Protein AF-A0A9P0F0V5-F1 (afdb_monomer_lite)

Sequence (306 aa):
MSKVVLITNTSNDSNNNTTAADEDVAIAGFNQTLPTIYRCRAPIASLDCMEEFQSTAEQLCLQLTSGGLQGYTTPTSVSRQTSVVTPGLRYRNLGKSGLRVSSVGLGTWVTFGGNVSEEQAESVVVAAYDAGVNLFDISEAHSGTRAEIELGNILQKKNWKRHTYVVATKIYWNAKSEERGLSRKHIISSVQASLARLKLSYIDIVIVHKCDPMCPTEEIVRAMTHVISQGWVMYWGTSRWSPVEIMEAYTNCRQFNCITPIIEQTEYHIFCREKAELYLPELYNKIGIRISPCTACAILCVEGKK

Secondary structure (DSSP, 8-state):
----------------------------------------PPPPP-GGGSHHHHHHHHHHHHTTS-------PPP---------PPTT--EEESTTSS-EEESS-EE-TTTTTTTS-HHHHHHHHHHHHHTT--EEE--TTGGGGHHHHHHHHHHHHHT--GGG-EEEEEESB-SSSS-BS--HHHHHHHHHHHHHHHT-S-EEEEEE-S--TTS-HHHHHHHHHHHHHTTSEEEEEEES--HHHHHHHHHHHHHTTPPPP-EEEE--BTTB-HIIIIIHHHHHHHH-PEEEES-TTTTTS-S---

Foldseek 3Di:
DDDDDDDDDDDDDDDDDDDDDDDDDDDDDDDDDDPDDPPPDDPDDPPVPPPVVVVVVVVVVVVVDDDDDDDDDDDDDDPPPPLVAQPPWDWDDQFPDPDIFIPFAAECAPPFQPPDDLVVVLVVVVVCVSNQGAEYEEECQGNLNRRLLSQLVSCVVVVPDPVSHAYEYEAFQHSPDRDGGQALVRLVVRLVVSCVSSVHQAHAEYEHADHDPVDDLLRNQVSQQVCCVVVRYVAYYYEPDDLVSLVVNVVSCVVVVGGHHAEYAYADEPVDHCCQPPRQVVCSVVPRYHYDHPPSPSPPPPPDDD

InterPro domains:
  IPR005399 Potassium channel, voltage-dependent, beta subunit, KCNAB-related [PR01577] (197-207)
  IPR005399 Potassium channel, voltage-dependent, beta subunit, KCNAB-related [PR01577] (248-267)
  IPR005399 Potassium channel, voltage-dependent, beta subunit, KCNAB-related [PTHR43150] (32-289)
  IPR005983 Potassium channel, voltage-dependent, beta subunit, KCNAB [TIGR01293] (89-294)
  IPR023210 NADP-dependent oxidoreductase domain [PF00248] (104-293)
  IPR036812 NAD(P)-dependent oxidoreductase domain superfamily [G3DSA:3.20.20.100] (88-302)
  IPR036812 NAD(P)-dependent oxidoreductase domain superfamily [SSF51430] (89-293)

pLDDT: mean 70.98, std 28.18, range [21.55, 98.44]

Structure (mmCIF, N/CA/C/O backbone):
data_AF-A0A9P0F0V5-F1
#
_entry.id   AF-A0A9P0F0V5-F1
#
loop_
_atom_site.group_PDB
_atom_site.id
_atom_site.type_symbol
_atom_site.label_atom_id
_atom_site.label_alt_id
_atom_site.label_comp_id
_atom_site.label_asym_id
_atom_site.label_entity_id
_atom_site.label_seq_id
_atom_site.pdbx_PDB_ins_code
_atom_site.Cartn_x
_atom_site.Cartn_y
_atom_site.Cartn_z
_atom_site.occupancy
_atom_site.B_iso_or_equiv
_atom_site.auth_seq_id
_atom_site.auth_comp_id
_atom_site.auth_asym_id
_atom_site.auth_atom_id
_atom_site.pdbx_PDB_model_num
ATOM 1 N N . MET A 1 1 ? 42.422 36.677 -4.331 1.00 33.25 1 MET A N 1
ATOM 2 C CA . MET A 1 1 ? 43.016 35.914 -5.453 1.00 33.25 1 MET A CA 1
ATOM 3 C C . MET A 1 1 ? 41.947 34.925 -5.920 1.00 33.25 1 MET A C 1
ATOM 5 O O . MET A 1 1 ? 41.645 34.027 -5.155 1.00 33.25 1 MET A O 1
ATOM 9 N N . SER A 1 2 ? 41.084 35.306 -6.878 1.00 24.72 2 SER A N 1
ATOM 10 C CA . SER A 1 2 ? 41.152 34.997 -8.339 1.00 24.72 2 SER A CA 1
ATOM 11 C C . SER A 1 2 ? 40.879 33.508 -8.632 1.00 24.72 2 SER A C 1
ATOM 13 O O . SER A 1 2 ? 41.567 32.700 -8.030 1.00 24.72 2 SER A O 1
ATOM 15 N N . LYS A 1 3 ? 39.991 33.015 -9.521 1.00 25.92 3 LYS A N 1
ATOM 16 C CA . LYS A 1 3 ? 39.092 33.483 -10.623 1.00 25.92 3 LYS A CA 1
ATOM 17 C C . LYS A 1 3 ? 38.095 32.310 -10.909 1.00 25.92 3 LYS A C 1
ATOM 19 O O . LYS A 1 3 ? 38.525 31.171 -10.796 1.00 25.92 3 LYS A O 1
ATOM 24 N N . VAL A 1 4 ? 36.767 32.480 -11.032 1.00 23.19 4 VAL A N 1
ATOM 25 C CA . VAL A 1 4 ? 35.894 32.663 -12.237 1.00 23.19 4 VAL A CA 1
ATOM 26 C C . VAL A 1 4 ? 36.090 31.681 -13.413 1.00 23.19 4 VAL A C 1
ATOM 28 O O . VAL A 1 4 ? 37.161 31.727 -14.002 1.00 23.19 4 VAL A O 1
ATOM 31 N N . VAL A 1 5 ? 35.018 30.959 -13.825 1.00 24.67 5 VAL A N 1
ATOM 32 C CA . VAL A 1 5 ? 34.435 30.918 -15.204 1.00 24.67 5 VAL A CA 1
ATOM 33 C C . VAL A 1 5 ? 32.921 30.594 -15.148 1.00 24.67 5 VAL A C 1
ATOM 35 O O . VAL A 1 5 ? 32.509 29.629 -14.512 1.00 24.67 5 VAL A O 1
ATOM 38 N N . LEU A 1 6 ? 32.125 31.416 -15.842 1.00 24.52 6 LEU A N 1
ATOM 39 C CA . LEU A 1 6 ? 30.692 31.319 -16.165 1.00 24.52 6 LEU A CA 1
ATOM 40 C C . LEU A 1 6 ? 30.568 31.130 -17.686 1.00 24.52 6 LEU A C 1
ATOM 42 O O . LEU A 1 6 ? 31.275 31.833 -18.406 1.00 24.52 6 LEU A O 1
ATOM 46 N N . ILE A 1 7 ? 29.634 30.301 -18.170 1.00 27.22 7 ILE A N 1
ATOM 47 C CA . ILE A 1 7 ? 29.028 30.454 -19.507 1.00 27.22 7 ILE A CA 1
ATOM 48 C C . ILE A 1 7 ? 27.531 30.122 -19.411 1.00 27.22 7 ILE A C 1
ATOM 50 O O . ILE A 1 7 ? 27.147 28.989 -19.135 1.00 27.22 7 ILE A O 1
ATOM 54 N N . THR A 1 8 ? 26.703 31.136 -19.650 1.00 25.69 8 THR A N 1
ATOM 55 C CA . THR A 1 8 ? 25.272 31.063 -19.981 1.00 25.69 8 THR A CA 1
ATOM 56 C C . THR A 1 8 ? 25.111 31.216 -21.491 1.00 25.69 8 THR A C 1
ATOM 58 O O . THR A 1 8 ? 25.854 31.991 -22.085 1.00 25.69 8 THR A O 1
ATOM 61 N N . ASN A 1 9 ? 24.116 30.570 -22.100 1.00 24.06 9 ASN A N 1
ATOM 62 C CA . ASN A 1 9 ? 23.652 30.928 -23.442 1.00 24.06 9 ASN A CA 1
ATOM 63 C C . ASN A 1 9 ? 22.127 30.792 -23.526 1.00 24.06 9 ASN A C 1
ATOM 65 O O . ASN A 1 9 ? 21.586 29.705 -23.334 1.00 24.06 9 ASN A O 1
ATOM 69 N N . THR A 1 10 ? 21.463 31.901 -23.854 1.00 23.67 10 THR A N 1
ATOM 70 C CA . THR A 1 10 ? 20.075 31.966 -24.326 1.00 23.67 10 THR A CA 1
ATOM 71 C C . THR A 1 10 ? 19.980 32.954 -25.487 1.00 23.67 10 THR A C 1
ATOM 73 O O . THR A 1 10 ? 20.430 34.089 -25.352 1.00 23.67 10 THR A O 1
ATOM 76 N N . SER A 1 11 ? 19.314 32.481 -26.544 1.00 24.88 11 SER A N 1
ATOM 77 C CA . SER A 1 11 ? 18.448 33.193 -27.499 1.00 24.88 11 SER A CA 1
ATOM 78 C C . SER A 1 11 ? 19.049 34.116 -28.564 1.00 24.88 11 SER A C 1
ATOM 80 O O . SER A 1 11 ? 19.751 35.076 -28.269 1.00 24.88 11 SER A O 1
ATOM 82 N N . ASN A 1 12 ? 18.618 33.888 -29.812 1.00 25.69 12 ASN A N 1
ATOM 83 C CA . ASN A 1 12 ? 18.285 34.970 -30.737 1.00 25.69 12 ASN A CA 1
ATOM 84 C C . ASN A 1 12 ? 17.223 34.514 -31.755 1.00 25.69 12 ASN A C 1
ATOM 86 O O . ASN A 1 12 ? 17.409 33.516 -32.450 1.00 25.69 12 ASN A O 1
ATOM 90 N N . ASP A 1 13 ? 16.126 35.270 -31.807 1.00 27.66 13 ASP A N 1
ATOM 91 C CA . ASP A 1 13 ? 15.050 35.210 -32.797 1.00 27.66 13 ASP A CA 1
ATOM 92 C C . ASP A 1 13 ? 15.497 35.803 -34.143 1.00 27.66 13 ASP A C 1
ATOM 94 O O . ASP A 1 13 ? 16.295 36.742 -34.193 1.00 27.66 13 ASP A O 1
ATOM 98 N N . SER A 1 14 ? 14.927 35.323 -35.250 1.00 28.95 14 SER A N 1
ATOM 99 C CA . SER A 1 14 ? 14.868 36.055 -36.525 1.00 28.95 14 SER A CA 1
ATOM 100 C C . SER A 1 14 ? 13.675 35.581 -37.360 1.00 28.95 14 SER A C 1
ATOM 102 O O . SER A 1 14 ? 13.659 34.460 -37.860 1.00 28.95 14 SER A O 1
ATOM 104 N N . ASN A 1 15 ? 12.687 36.464 -37.513 1.00 26.02 15 ASN A N 1
ATOM 105 C CA . ASN A 1 15 ? 11.582 36.373 -38.468 1.00 26.02 15 ASN A CA 1
ATOM 106 C C . ASN A 1 15 ? 12.075 36.481 -39.922 1.00 26.02 15 ASN A C 1
ATOM 108 O O . ASN A 1 15 ? 12.961 37.285 -40.201 1.00 26.02 15 ASN A O 1
ATOM 112 N N . ASN A 1 16 ? 11.393 35.803 -40.853 1.00 28.48 16 ASN A N 1
ATOM 113 C CA . ASN A 1 16 ? 11.089 36.360 -42.175 1.00 28.48 16 ASN A CA 1
ATOM 114 C C . ASN A 1 16 ? 9.843 35.701 -42.791 1.00 28.48 16 ASN A C 1
ATOM 116 O O . ASN A 1 16 ? 9.628 34.499 -42.670 1.00 28.48 16 ASN A O 1
ATOM 120 N N . ASN A 1 17 ? 9.024 36.541 -43.423 1.00 26.31 17 ASN A N 1
ATOM 121 C CA . ASN A 1 17 ? 7.691 36.285 -43.972 1.00 26.31 17 ASN A CA 1
ATOM 122 C C . ASN A 1 17 ? 7.722 36.414 -45.516 1.00 26.31 17 ASN A C 1
ATOM 124 O O . ASN A 1 17 ? 8.672 36.993 -46.039 1.00 26.31 17 ASN A O 1
ATOM 128 N N . THR A 1 18 ? 6.627 36.022 -46.196 1.00 26.73 18 THR A N 1
ATOM 129 C CA . THR A 1 18 ? 6.280 36.117 -47.652 1.00 26.73 18 THR A CA 1
ATOM 130 C C . THR A 1 18 ? 6.764 34.949 -48.538 1.00 26.73 18 THR A C 1
ATOM 132 O O . THR A 1 18 ? 7.918 34.557 -48.468 1.00 26.73 18 THR A O 1
ATOM 135 N N . THR A 1 19 ? 5.940 34.284 -49.363 1.00 28.08 19 THR A N 1
ATOM 136 C CA . THR A 1 19 ? 4.912 34.762 -50.314 1.00 28.08 19 THR A CA 1
ATOM 137 C C . THR A 1 19 ? 3.800 33.721 -50.564 1.00 28.08 19 THR A C 1
ATOM 139 O O . THR A 1 19 ? 4.000 32.523 -50.389 1.00 28.08 19 THR A O 1
ATOM 142 N N . ALA A 1 20 ? 2.627 34.219 -50.969 1.00 26.45 20 ALA A N 1
ATOM 143 C CA . ALA A 1 20 ? 1.441 33.478 -51.394 1.00 26.45 20 ALA A CA 1
ATOM 144 C C . ALA A 1 20 ? 1.510 33.062 -52.876 1.00 26.45 20 ALA A C 1
ATOM 146 O O . ALA A 1 20 ? 2.086 33.797 -53.678 1.00 26.45 20 ALA A O 1
ATOM 147 N N . ALA A 1 21 ? 0.851 31.958 -53.235 1.00 28.14 21 ALA A N 1
ATOM 148 C CA . ALA A 1 21 ? 0.228 31.766 -54.546 1.00 28.14 21 ALA A CA 1
ATOM 149 C C . ALA A 1 21 ? -0.849 30.673 -54.448 1.00 28.14 21 ALA A C 1
ATOM 151 O O . ALA A 1 21 ? -0.567 29.541 -54.055 1.00 28.14 21 ALA A O 1
ATOM 152 N N . ASP A 1 22 ? -2.071 31.080 -54.773 1.00 26.34 22 ASP A N 1
ATOM 153 C CA . ASP A 1 22 ? -3.283 30.286 -54.930 1.00 26.34 22 ASP A CA 1
ATOM 154 C C . ASP A 1 22 ? -3.179 29.321 -56.119 1.00 26.34 22 ASP A C 1
ATOM 156 O O . ASP A 1 22 ? -2.742 29.742 -57.185 1.00 26.34 22 ASP A O 1
ATOM 160 N N . GLU A 1 23 ? -3.691 28.095 -55.980 1.00 28.50 23 GLU A N 1
ATOM 161 C CA . GLU A 1 23 ? -4.384 27.397 -57.074 1.00 28.50 23 GLU A CA 1
ATOM 162 C C . GLU A 1 23 ? -5.545 26.567 -56.497 1.00 28.50 23 GLU A C 1
ATOM 164 O O . GLU A 1 23 ? -5.366 25.494 -55.918 1.00 28.50 23 GLU A O 1
ATOM 169 N N . ASP A 1 24 ? -6.753 27.105 -56.668 1.00 25.59 24 ASP A N 1
ATOM 170 C CA . ASP A 1 24 ? -8.027 26.400 -56.563 1.00 25.59 24 ASP A CA 1
ATOM 171 C C . ASP A 1 24 ? -8.223 25.485 -57.785 1.00 25.59 24 ASP A C 1
ATOM 173 O O . ASP A 1 24 ? -8.244 25.956 -58.924 1.00 25.59 24 ASP A O 1
ATOM 177 N N . VAL A 1 25 ? -8.494 24.195 -57.560 1.00 28.69 25 VAL A N 1
ATOM 178 C CA . VAL A 1 25 ? -9.222 23.351 -58.523 1.00 28.69 25 VAL A CA 1
ATOM 179 C C . VAL A 1 25 ? -10.345 22.616 -57.798 1.00 28.69 25 VAL A C 1
ATOM 181 O O . VAL A 1 25 ? -10.134 21.814 -56.889 1.00 28.69 25 VAL A O 1
ATOM 184 N N . ALA A 1 26 ? -11.566 22.913 -58.233 1.00 26.97 26 ALA A N 1
ATOM 185 C CA . ALA A 1 26 ? -12.818 22.419 -57.692 1.00 26.97 26 ALA A CA 1
ATOM 186 C C . ALA A 1 26 ? -13.246 21.052 -58.277 1.00 26.97 26 ALA A C 1
ATOM 188 O O . ALA A 1 26 ? -13.318 20.875 -59.488 1.00 26.97 26 ALA A O 1
ATOM 189 N N . ILE A 1 27 ? -13.633 20.159 -57.355 1.00 30.41 27 ILE A N 1
ATOM 190 C CA . ILE A 1 27 ? -14.822 19.275 -57.327 1.00 30.41 27 ILE A CA 1
ATOM 191 C C . ILE A 1 27 ? -14.990 18.174 -58.399 1.00 30.41 27 ILE A C 1
ATOM 193 O O . ILE A 1 27 ? -15.380 18.427 -59.534 1.00 30.41 27 ILE A O 1
ATOM 197 N N . ALA A 1 28 ? -14.977 16.917 -57.931 1.00 26.69 28 ALA A N 1
ATOM 198 C CA . ALA A 1 28 ? -15.945 15.887 -58.331 1.00 26.69 28 ALA A CA 1
ATOM 199 C C . ALA A 1 28 ? -16.168 14.898 -57.166 1.00 26.69 28 ALA A C 1
ATOM 201 O O . ALA A 1 28 ? -15.217 14.396 -56.571 1.00 26.69 28 ALA A O 1
ATOM 202 N N . GLY A 1 29 ? -17.433 14.698 -56.787 1.00 26.80 29 GLY A N 1
ATOM 203 C CA . GLY A 1 29 ? -17.838 14.117 -55.507 1.00 26.80 29 GLY A CA 1
ATOM 204 C C . GLY A 1 29 ? -17.773 12.595 -55.380 1.00 26.80 29 GLY A C 1
ATOM 205 O O . GLY A 1 29 ? -17.821 11.862 -56.362 1.00 26.80 29 GLY A O 1
ATOM 206 N N . PHE A 1 30 ? -17.776 12.139 -54.124 1.00 26.97 30 PHE A N 1
ATOM 207 C CA . PHE A 1 30 ? -18.244 10.813 -53.733 1.00 26.97 30 PHE A CA 1
ATOM 208 C C . PHE A 1 30 ? -19.022 10.880 -52.414 1.00 26.97 30 PHE A C 1
ATOM 210 O O . PHE A 1 30 ? -18.727 11.665 -51.516 1.00 26.97 30 PHE A O 1
ATOM 217 N N . ASN A 1 31 ? -20.067 10.061 -52.381 1.00 27.19 31 ASN A N 1
ATOM 218 C CA . ASN A 1 31 ? -21.137 9.988 -51.399 1.00 27.19 31 ASN A CA 1
ATOM 219 C C . ASN A 1 31 ? -20.698 9.721 -49.950 1.00 27.19 31 ASN A C 1
ATOM 221 O O . ASN A 1 31 ? -19.721 9.037 -49.669 1.00 27.19 31 ASN A O 1
ATOM 225 N N . GLN A 1 32 ? -21.553 10.223 -49.059 1.00 33.66 32 GLN A N 1
ATOM 226 C CA . GLN A 1 32 ? -21.705 9.962 -47.628 1.00 33.66 32 GLN A CA 1
ATOM 227 C C . GLN A 1 32 ? -21.279 8.566 -47.137 1.00 33.66 32 GLN A C 1
ATOM 229 O O . GLN A 1 32 ? -21.847 7.569 -47.570 1.00 33.66 32 GLN A O 1
ATOM 234 N N . THR A 1 33 ? -20.479 8.536 -46.066 1.00 28.64 33 THR A N 1
ATOM 235 C CA . THR A 1 33 ? -20.711 7.665 -44.895 1.00 28.64 33 THR A CA 1
ATOM 236 C C . THR A 1 33 ? -20.138 8.335 -43.641 1.00 28.64 33 THR A C 1
ATOM 238 O O . THR A 1 33 ? -18.944 8.615 -43.577 1.00 28.64 33 THR A O 1
ATOM 241 N N . LEU A 1 34 ? -20.991 8.605 -42.647 1.00 31.22 34 LEU A N 1
ATOM 242 C CA . LEU A 1 34 ? -20.595 9.028 -41.296 1.00 31.22 34 LEU A CA 1
ATOM 243 C C . LEU A 1 34 ? -19.644 7.988 -40.669 1.00 31.22 34 LEU A C 1
ATOM 245 O O . LEU A 1 34 ? -19.889 6.792 -40.839 1.00 31.22 34 LEU A O 1
ATOM 249 N N . PRO A 1 35 ? -18.605 8.386 -39.910 1.00 33.66 35 PRO A N 1
ATOM 250 C CA . PRO A 1 35 ? -17.773 7.425 -39.200 1.00 33.66 35 PRO A CA 1
ATOM 251 C C . PRO A 1 35 ? -18.607 6.702 -38.135 1.00 33.66 35 PRO A C 1
ATOM 253 O O . PRO A 1 35 ? -19.181 7.312 -37.231 1.00 33.66 35 PRO A O 1
ATOM 256 N N . THR A 1 36 ? -18.687 5.380 -38.264 1.00 31.83 36 THR A N 1
ATOM 257 C CA . THR A 1 36 ? -19.357 4.476 -37.329 1.00 31.83 36 THR A CA 1
ATOM 258 C C . THR A 1 36 ? -18.790 4.655 -35.921 1.00 31.83 36 THR A C 1
ATOM 260 O O . THR A 1 36 ? -17.643 4.305 -35.648 1.00 31.83 36 THR A O 1
ATOM 263 N N . ILE A 1 37 ? -19.610 5.167 -35.001 1.00 33.81 37 ILE A N 1
ATOM 264 C CA . ILE A 1 37 ? -19.325 5.154 -33.565 1.00 33.81 37 ILE A CA 1
ATOM 265 C C . ILE A 1 37 ? -19.307 3.687 -33.121 1.00 33.81 37 ILE A C 1
ATOM 267 O O . ILE A 1 37 ? -20.360 3.053 -33.008 1.00 33.81 37 ILE A O 1
ATOM 271 N N . TYR A 1 38 ? -18.121 3.139 -32.852 1.00 30.59 38 TYR A N 1
ATOM 272 C CA . TYR A 1 38 ? -17.990 1.869 -32.144 1.00 30.59 38 TYR A CA 1
ATOM 273 C C . TYR A 1 38 ? -18.538 2.056 -30.727 1.00 30.59 38 TYR A C 1
ATOM 275 O O . TYR A 1 38 ? -17.859 2.538 -29.824 1.00 30.59 38 TYR A O 1
ATOM 283 N N . ARG A 1 39 ? -19.802 1.678 -30.517 1.00 28.67 39 ARG A N 1
ATOM 284 C CA . ARG A 1 39 ? -20.320 1.436 -29.172 1.00 28.67 39 ARG A CA 1
ATOM 285 C C . ARG A 1 39 ? -19.609 0.198 -28.642 1.00 28.67 39 ARG A C 1
ATOM 287 O O . ARG A 1 39 ? -20.011 -0.923 -28.949 1.00 28.67 39 ARG A O 1
ATOM 294 N N . CYS A 1 40 ? -18.555 0.396 -27.857 1.00 29.97 40 CYS A N 1
ATOM 295 C CA . CYS A 1 40 ? -17.992 -0.657 -27.026 1.00 29.97 40 CYS A CA 1
ATOM 296 C C . CYS A 1 40 ? -19.108 -1.175 -26.110 1.00 29.97 40 CYS A C 1
ATOM 298 O O . CYS A 1 40 ? -19.485 -0.528 -25.133 1.00 29.97 40 CYS A O 1
ATOM 300 N N . ARG A 1 41 ? -19.685 -2.330 -26.457 1.00 30.00 41 ARG A N 1
ATOM 301 C CA . ARG A 1 41 ? -20.474 -3.120 -25.514 1.00 30.00 41 ARG A CA 1
ATOM 302 C C . ARG A 1 41 ? -19.525 -3.512 -24.387 1.00 30.00 41 ARG A C 1
ATOM 304 O O . ARG A 1 41 ? -18.508 -4.152 -24.642 1.00 30.00 41 ARG A O 1
ATOM 311 N N . ALA A 1 42 ? -19.844 -3.102 -23.162 1.00 32.78 42 ALA A N 1
ATOM 312 C CA . ALA A 1 42 ? -19.172 -3.613 -21.978 1.00 32.78 42 ALA A CA 1
ATOM 313 C C . ALA A 1 42 ? -19.210 -5.156 -22.009 1.00 32.78 42 ALA A C 1
ATOM 315 O O . ALA A 1 42 ? -20.258 -5.715 -22.359 1.00 32.78 42 ALA A O 1
ATOM 316 N N . PRO A 1 43 ? -18.114 -5.856 -21.668 1.00 36.06 43 PRO A N 1
ATOM 317 C CA . PRO A 1 43 ? -18.166 -7.295 -21.486 1.00 36.06 43 PRO A CA 1
ATOM 318 C C . PRO A 1 43 ? -19.168 -7.597 -20.373 1.00 36.06 43 PRO A C 1
ATOM 320 O O . PRO A 1 43 ? -19.079 -7.047 -19.274 1.00 36.06 43 PRO A O 1
ATOM 323 N N . ILE A 1 44 ? -20.141 -8.446 -20.690 1.00 35.47 44 ILE A N 1
ATOM 324 C CA . ILE A 1 44 ? -21.083 -9.010 -19.729 1.00 35.47 44 ILE A CA 1
ATOM 325 C C . ILE A 1 44 ? -20.246 -9.649 -18.618 1.00 35.47 44 ILE A C 1
ATOM 327 O O . ILE A 1 44 ? -19.362 -10.464 -18.886 1.00 35.47 44 ILE A O 1
ATOM 331 N N . ALA A 1 45 ? -20.478 -9.204 -17.385 1.00 31.11 45 ALA A N 1
ATOM 332 C CA . ALA A 1 45 ? -19.860 -9.778 -16.204 1.00 31.11 45 ALA A CA 1
ATOM 333 C C . ALA A 1 45 ? -20.125 -11.291 -16.160 1.00 31.11 45 ALA A C 1
ATOM 335 O O . ALA A 1 45 ? -21.210 -11.744 -16.525 1.00 31.11 45 ALA A O 1
ATOM 336 N N . SER A 1 46 ? -19.113 -12.042 -15.717 1.00 32.06 46 SER A N 1
ATOM 337 C CA . SER A 1 46 ? -19.178 -13.474 -15.404 1.00 32.06 46 SER A CA 1
ATOM 338 C C . SER A 1 46 ? -20.493 -13.840 -14.704 1.00 32.06 46 SER A C 1
ATOM 340 O O . SER A 1 46 ? -20.978 -13.075 -13.864 1.00 32.06 46 SER A O 1
ATOM 342 N N . LEU A 1 47 ? -21.035 -15.016 -15.039 1.00 30.38 47 LEU A N 1
ATOM 343 C CA . LEU A 1 47 ? -22.288 -15.597 -14.530 1.00 30.38 47 LEU A CA 1
ATOM 344 C C . LEU A 1 47 ? -22.417 -15.590 -12.990 1.00 30.38 47 LEU A C 1
ATOM 346 O O . LEU A 1 47 ? -23.529 -15.673 -12.476 1.00 30.38 47 LEU A O 1
ATOM 350 N N . ASP A 1 48 ? -21.318 -15.390 -12.261 1.00 37.94 48 ASP A N 1
ATOM 351 C CA . ASP A 1 48 ? -21.265 -15.256 -10.798 1.00 37.94 48 ASP A CA 1
ATOM 352 C C . ASP A 1 48 ? -22.048 -14.042 -10.243 1.00 37.94 48 ASP A C 1
ATOM 354 O O . ASP A 1 48 ? -22.184 -13.884 -9.033 1.00 37.94 48 ASP A O 1
ATOM 358 N N . CYS A 1 49 ? -22.560 -13.151 -11.104 1.00 38.53 49 CYS A N 1
ATOM 359 C CA . CYS A 1 49 ? -23.324 -11.959 -10.709 1.00 38.53 49 CYS A CA 1
ATOM 360 C C . CYS A 1 49 ? -24.847 -12.159 -10.589 1.00 38.53 49 CYS A C 1
ATOM 362 O O . CYS A 1 49 ? -25.536 -11.195 -10.254 1.00 38.53 49 CYS A O 1
ATOM 364 N N . MET A 1 50 ? -25.394 -13.347 -10.869 1.00 34.44 50 MET A N 1
ATOM 365 C CA . MET A 1 50 ? -26.854 -13.553 -10.867 1.00 34.44 50 MET A CA 1
ATOM 366 C C . MET A 1 50 ? -27.406 -14.420 -9.726 1.00 34.44 50 MET A C 1
ATOM 368 O O . MET A 1 50 ? -28.576 -14.257 -9.380 1.00 34.44 50 MET A O 1
ATOM 372 N N . GLU A 1 51 ? -26.601 -15.263 -9.074 1.00 38.88 51 GLU A N 1
ATOM 373 C CA . GLU A 1 51 ? -27.113 -16.176 -8.032 1.00 38.88 51 GLU A CA 1
ATOM 374 C C . GLU A 1 51 ? -27.489 -15.466 -6.711 1.00 38.88 51 GLU A C 1
ATOM 376 O O . GLU A 1 51 ? -28.386 -15.904 -5.986 1.00 38.88 51 GLU A O 1
ATOM 381 N N . GLU A 1 52 ? -26.895 -14.305 -6.409 1.00 42.09 52 GLU A N 1
ATOM 382 C CA . GLU A 1 52 ? -27.222 -13.540 -5.189 1.00 42.09 52 GLU A CA 1
ATOM 383 C C . GLU A 1 52 ? -28.548 -12.753 -5.286 1.00 42.09 52 GLU A C 1
ATOM 385 O O . GLU A 1 52 ? -29.135 -12.394 -4.262 1.00 42.09 52 GLU A O 1
ATOM 390 N N . PHE A 1 53 ? -29.081 -12.521 -6.494 1.00 33.16 53 PHE A N 1
ATOM 391 C CA . PHE A 1 53 ? -30.374 -11.839 -6.660 1.00 33.16 53 PHE A CA 1
ATOM 392 C C . PHE A 1 53 ? -31.572 -12.789 -6.506 1.00 33.16 53 PHE A C 1
ATOM 394 O O . PHE A 1 53 ? -32.613 -12.375 -5.994 1.00 33.16 53 PHE A O 1
ATOM 401 N N . GLN A 1 54 ? -31.431 -14.063 -6.891 1.00 36.41 54 GLN A N 1
ATOM 402 C CA . GLN A 1 54 ? -32.503 -15.059 -6.755 1.00 36.41 54 GLN A CA 1
ATOM 403 C C . GLN A 1 54 ? -32.726 -15.485 -5.301 1.00 36.41 54 GLN A C 1
ATOM 405 O O . GLN A 1 54 ? -33.868 -15.529 -4.847 1.00 36.41 54 GLN A O 1
ATOM 410 N N . SER A 1 55 ? -31.650 -15.700 -4.539 1.00 40.03 55 SER A N 1
ATOM 411 C CA . SER A 1 55 ? -31.751 -16.140 -3.137 1.00 40.03 55 SER A CA 1
ATOM 412 C C . SER A 1 55 ? -32.454 -15.122 -2.229 1.00 40.03 55 SER A C 1
ATOM 414 O O . SER A 1 55 ? -33.219 -15.501 -1.341 1.00 40.03 55 SER A O 1
ATOM 416 N N . THR A 1 56 ? -32.264 -13.826 -2.488 1.00 44.88 56 THR A N 1
ATOM 417 C CA . THR A 1 56 ? -32.917 -12.751 -1.724 1.00 44.88 56 THR A CA 1
ATOM 418 C C . THR A 1 56 ? -34.406 -12.621 -2.077 1.00 44.88 56 THR A C 1
ATOM 420 O O . THR A 1 56 ? -35.229 -12.326 -1.210 1.00 44.88 56 THR A O 1
ATOM 423 N N . ALA A 1 57 ? -34.778 -12.881 -3.336 1.00 41.88 57 ALA A N 1
ATOM 424 C CA . ALA A 1 57 ? -36.167 -12.829 -3.791 1.00 41.88 57 ALA A CA 1
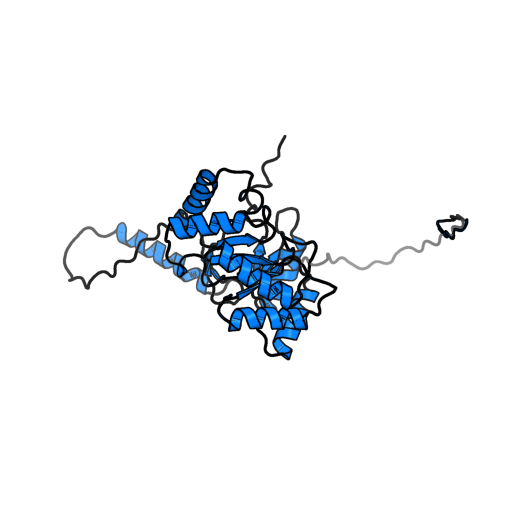ATOM 425 C C . ALA A 1 57 ? -36.997 -14.025 -3.287 1.00 41.88 57 ALA A C 1
ATOM 427 O O . ALA A 1 57 ? -38.139 -13.841 -2.865 1.00 41.88 57 ALA A O 1
ATOM 428 N N . GLU A 1 58 ? -36.423 -15.233 -3.260 1.00 42.53 58 GLU A N 1
ATOM 429 C CA . GLU A 1 58 ? -37.098 -16.433 -2.739 1.00 42.53 58 GLU A CA 1
ATOM 430 C C . GLU A 1 58 ? -37.349 -16.347 -1.227 1.00 42.53 58 GLU A C 1
ATOM 432 O O . GLU A 1 58 ? -38.432 -16.706 -0.757 1.00 42.53 58 GLU A O 1
ATOM 437 N N . GLN A 1 59 ? -36.401 -15.791 -0.461 1.00 42.84 59 GLN A N 1
ATOM 438 C CA . GLN A 1 59 ? -36.565 -15.606 0.985 1.00 42.84 59 GLN A CA 1
ATOM 439 C C . GLN A 1 59 ? -37.655 -14.587 1.341 1.00 42.84 59 GLN A C 1
ATOM 441 O O . GLN A 1 59 ? -38.379 -14.792 2.315 1.00 42.84 59 GLN A O 1
ATOM 446 N N . LEU A 1 60 ? -37.823 -13.528 0.540 1.00 42.06 60 LEU A N 1
ATOM 447 C CA . LEU A 1 60 ? -38.898 -12.551 0.744 1.00 42.06 60 LEU A CA 1
ATOM 448 C C . LEU A 1 60 ? -40.277 -13.111 0.350 1.00 42.06 60 LEU A C 1
ATOM 450 O O . LEU A 1 60 ? -41.285 -12.763 0.963 1.00 42.06 60 LEU A O 1
ATOM 454 N N . CYS A 1 61 ? -40.332 -13.988 -0.658 1.00 36.38 61 CYS A N 1
ATOM 455 C CA . CYS A 1 61 ? -41.582 -14.565 -1.157 1.00 36.38 61 CYS A CA 1
ATOM 456 C C . CYS A 1 61 ? -42.154 -15.642 -0.210 1.00 36.38 61 CYS A C 1
ATOM 458 O O . CYS A 1 61 ? -43.368 -15.713 -0.000 1.00 36.38 61 CYS A O 1
ATOM 460 N N . LEU A 1 62 ? -41.281 -16.424 0.437 1.00 40.59 62 LEU A N 1
ATOM 461 C CA . LEU A 1 62 ? -41.674 -17.461 1.401 1.00 40.59 62 LEU A CA 1
ATOM 462 C C . LEU A 1 62 ? -42.171 -16.898 2.744 1.00 40.59 62 LEU A C 1
ATOM 464 O O . LEU A 1 62 ? -42.984 -17.535 3.408 1.00 40.59 62 LEU A O 1
ATOM 468 N N . GLN A 1 63 ? -41.752 -15.691 3.141 1.00 40.47 63 GLN A N 1
ATOM 469 C CA . GLN A 1 63 ? -42.229 -15.066 4.385 1.00 40.47 63 GLN A CA 1
ATOM 470 C C . GLN A 1 63 ? -43.658 -14.513 4.294 1.00 40.47 63 GLN A C 1
ATOM 472 O O . GLN A 1 63 ? -44.300 -14.313 5.323 1.00 40.47 63 GLN A O 1
ATOM 477 N N . LEU A 1 64 ? -44.183 -14.301 3.084 1.00 38.88 64 LEU A N 1
ATOM 478 C CA . LEU A 1 64 ? -45.527 -13.755 2.873 1.00 38.88 64 LEU A CA 1
ATOM 479 C C . LEU A 1 64 ? -46.613 -14.829 2.688 1.00 38.88 64 LEU A C 1
ATOM 481 O O . LEU A 1 64 ? -47.781 -14.472 2.553 1.00 38.88 64 LEU A O 1
ATOM 485 N N . THR A 1 65 ? -46.272 -16.127 2.682 1.00 39.06 65 THR A N 1
ATOM 486 C CA . THR A 1 65 ? -47.200 -17.184 2.224 1.00 39.06 65 THR A CA 1
ATOM 487 C C . THR A 1 65 ? -47.444 -18.371 3.160 1.00 39.06 65 THR A C 1
ATOM 489 O O . THR A 1 65 ? -48.193 -19.265 2.777 1.00 39.06 65 THR A O 1
ATOM 492 N N . SER A 1 66 ? -46.954 -18.401 4.402 1.00 36.78 66 SER A N 1
ATOM 493 C CA . SER A 1 66 ? -47.231 -19.556 5.278 1.00 36.78 66 SER A CA 1
ATOM 494 C C . SER A 1 66 ? -47.622 -19.1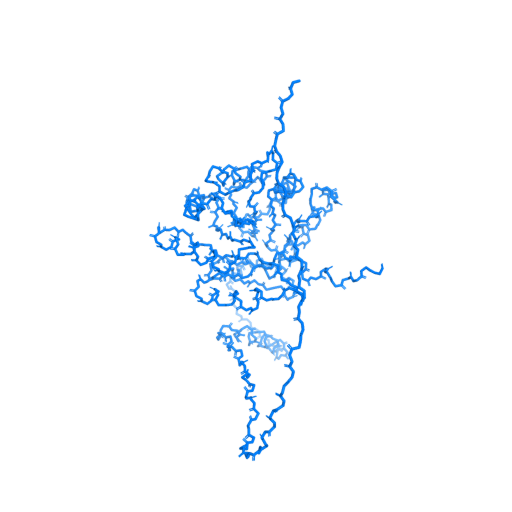81 6.705 1.00 36.78 66 SER A C 1
ATOM 496 O O . SER A 1 66 ? -46.786 -19.078 7.602 1.00 36.78 66 SER A O 1
ATOM 498 N N . GLY A 1 67 ? -48.932 -19.065 6.927 1.00 33.88 67 GLY A N 1
ATOM 499 C CA . GLY A 1 67 ? -49.528 -19.482 8.190 1.00 33.88 67 GLY A CA 1
ATOM 500 C C . GLY A 1 67 ? -49.707 -21.005 8.190 1.00 33.88 67 GLY A C 1
ATOM 501 O O . GLY A 1 67 ? -50.309 -21.541 7.265 1.00 33.88 67 GLY A O 1
ATOM 502 N N . GLY A 1 68 ? -49.219 -21.682 9.234 1.00 30.59 68 GLY A N 1
ATOM 503 C CA . GLY A 1 68 ? -49.676 -23.027 9.610 1.00 30.59 68 GLY A CA 1
ATOM 504 C C . GLY A 1 68 ? -48.643 -24.167 9.600 1.00 30.59 68 GLY A C 1
ATOM 505 O O . GLY A 1 68 ? -48.227 -24.628 8.549 1.00 30.59 68 GLY A O 1
ATOM 506 N N . LEU A 1 69 ? -48.392 -24.678 10.816 1.00 30.70 69 LEU A N 1
ATOM 507 C CA . LEU A 1 69 ? -48.126 -26.074 11.225 1.00 30.70 69 LEU A CA 1
ATOM 508 C C . LEU A 1 69 ? -46.782 -26.783 10.900 1.00 30.70 69 LEU A C 1
ATOM 510 O O . LEU A 1 69 ? -46.549 -27.304 9.821 1.00 30.70 69 LEU A O 1
ATOM 514 N N . GLN A 1 70 ? -46.025 -26.958 11.997 1.00 30.38 70 GLN A N 1
ATOM 515 C CA . GLN A 1 70 ? -45.495 -28.224 12.544 1.00 30.38 70 GLN A CA 1
ATOM 516 C C . GLN A 1 70 ? -44.226 -28.876 11.941 1.00 30.38 70 GLN A C 1
ATOM 518 O O . GLN A 1 70 ? -44.270 -29.651 10.998 1.00 30.38 70 GLN A O 1
ATOM 523 N N . GLY A 1 71 ? -43.114 -28.674 12.664 1.00 33.34 71 GLY A N 1
ATOM 524 C CA . GLY A 1 71 ? -42.315 -29.754 13.262 1.00 33.34 71 GLY A CA 1
ATOM 525 C C . GLY A 1 71 ? -41.315 -30.508 12.387 1.00 33.34 71 GLY A C 1
ATOM 526 O O . GLY A 1 71 ? -41.644 -31.582 11.916 1.00 33.34 71 GLY A O 1
ATOM 527 N N . TYR A 1 72 ? -40.054 -30.055 12.353 1.00 28.59 72 TYR A N 1
ATOM 528 C CA . TYR A 1 72 ? -38.887 -30.928 12.157 1.00 28.59 72 TYR A CA 1
ATOM 529 C C . TYR A 1 72 ? -37.675 -30.425 12.957 1.00 28.59 72 TYR A C 1
ATOM 531 O O . TYR A 1 72 ? -37.424 -29.230 13.088 1.00 28.59 72 TYR A O 1
ATOM 539 N N . THR A 1 73 ? -36.971 -31.388 13.545 1.00 32.06 73 THR A N 1
ATOM 540 C CA . THR A 1 73 ? -35.837 -31.289 14.471 1.00 32.06 73 THR A CA 1
ATOM 541 C C . THR A 1 73 ? -34.634 -30.534 13.901 1.00 32.06 73 THR A C 1
ATOM 543 O O . THR A 1 73 ? -34.184 -30.810 12.791 1.00 32.06 73 THR A O 1
ATOM 546 N N . THR A 1 74 ? -34.078 -29.625 14.701 1.00 31.33 74 THR A N 1
ATOM 547 C CA . THR A 1 74 ? -32.869 -28.838 14.428 1.00 31.33 74 THR A CA 1
ATOM 548 C C . THR A 1 74 ? -31.589 -29.678 14.518 1.00 31.33 74 THR A C 1
ATOM 550 O O . THR A 1 74 ? -31.364 -30.334 15.535 1.00 31.33 74 THR A O 1
ATOM 553 N N . PRO A 1 75 ? -30.661 -29.576 13.549 1.00 35.19 75 PRO A N 1
ATOM 554 C CA . PRO A 1 75 ? -29.246 -29.730 13.822 1.00 35.19 75 PRO A CA 1
ATOM 555 C C . PRO A 1 75 ? -28.668 -28.369 14.227 1.00 35.19 75 PRO A C 1
ATOM 557 O O . PRO A 1 75 ? -28.945 -27.332 13.627 1.00 35.19 75 PRO A O 1
ATOM 560 N N . THR A 1 76 ? -27.873 -28.418 15.285 1.00 32.81 76 THR A N 1
ATOM 561 C CA . THR A 1 76 ? -27.056 -27.384 15.920 1.00 32.81 76 THR A CA 1
ATOM 562 C C . THR A 1 76 ? -26.647 -26.235 14.991 1.00 32.81 76 THR A C 1
ATOM 564 O O . THR A 1 76 ? -25.846 -26.399 14.071 1.00 32.81 76 THR A O 1
ATOM 567 N N . SER A 1 77 ? -27.166 -25.037 15.272 1.00 33.03 77 SER A N 1
ATOM 568 C CA . SER A 1 77 ? -26.770 -23.801 14.605 1.00 33.03 77 SER A CA 1
ATOM 569 C C . SER A 1 77 ? -25.302 -23.496 14.903 1.00 33.03 77 SER A C 1
ATOM 571 O O . SER A 1 77 ? -24.943 -23.142 16.029 1.00 33.03 77 SER A O 1
ATOM 573 N N . VAL A 1 78 ? -24.448 -23.591 13.885 1.00 35.69 78 VAL A N 1
ATOM 574 C CA . VAL A 1 78 ? -23.146 -22.922 13.899 1.00 35.69 78 VAL A CA 1
ATOM 575 C C . VAL A 1 78 ? -23.432 -21.434 14.083 1.00 35.69 78 VAL A C 1
ATOM 577 O O . VAL A 1 78 ? -24.119 -20.832 13.259 1.00 35.69 78 VAL A O 1
ATOM 580 N N . SER A 1 79 ? -22.952 -20.862 15.188 1.00 34.09 79 SER A N 1
ATOM 581 C CA . SER A 1 79 ? -23.028 -19.428 15.471 1.00 34.09 79 SER A CA 1
ATOM 582 C C . SER A 1 79 ? -22.300 -18.664 14.364 1.00 34.09 79 SER A C 1
ATOM 584 O O . SER A 1 79 ? -21.085 -18.465 14.394 1.00 34.09 79 SER A O 1
ATOM 586 N N . ARG A 1 80 ? -23.047 -18.291 13.323 1.00 38.44 80 ARG A N 1
ATOM 587 C CA . ARG A 1 80 ? -22.606 -17.349 12.304 1.00 38.44 80 ARG A CA 1
ATOM 588 C C . ARG A 1 80 ? -22.642 -15.996 12.996 1.00 38.44 80 ARG A C 1
ATOM 590 O O . ARG A 1 80 ? -23.718 -15.443 13.201 1.00 38.44 80 ARG A O 1
ATOM 597 N N . GLN A 1 81 ? -21.478 -15.497 13.410 1.00 39.03 81 GLN A N 1
ATOM 598 C CA . GLN A 1 81 ? -21.341 -14.101 13.812 1.00 39.03 81 GLN A CA 1
ATOM 599 C C . GLN A 1 81 ? -21.933 -13.252 12.687 1.00 39.03 81 GLN A C 1
ATOM 601 O O . GLN A 1 81 ? -21.386 -13.204 11.586 1.00 39.03 81 GLN A O 1
ATOM 606 N N . THR A 1 82 ? -23.081 -12.634 12.943 1.00 39.06 82 THR A N 1
ATOM 607 C CA . THR A 1 82 ? -23.668 -11.645 12.051 1.00 39.06 82 THR A CA 1
ATOM 608 C C . THR A 1 82 ? -22.789 -10.408 12.147 1.00 39.06 82 THR A C 1
ATOM 610 O O . THR A 1 82 ? -23.040 -9.517 12.955 1.00 39.06 82 THR A O 1
ATOM 613 N N . SER A 1 83 ? -21.703 -10.376 11.372 1.00 48.31 83 SER A N 1
ATOM 614 C CA . SER A 1 83 ? -21.046 -9.116 11.055 1.00 48.31 83 SER A CA 1
ATOM 615 C C . SER A 1 83 ? -22.123 -8.238 10.436 1.00 48.31 83 SER A C 1
ATOM 617 O O . SER A 1 83 ? -22.694 -8.611 9.408 1.00 48.31 83 SER A O 1
ATOM 619 N N . VAL A 1 84 ? -22.457 -7.135 11.097 1.00 56.56 84 VAL A N 1
ATOM 620 C CA . VAL A 1 84 ? -23.373 -6.124 10.574 1.00 56.56 84 VAL A CA 1
ATOM 621 C C . VAL A 1 84 ? -22.663 -5.501 9.375 1.00 56.56 84 VAL A C 1
ATOM 623 O O . VAL A 1 84 ? -21.927 -4.533 9.501 1.00 56.56 84 VAL A O 1
ATOM 626 N N . VAL A 1 85 ? -22.771 -6.137 8.209 1.00 59.66 85 VAL A N 1
ATOM 627 C CA . VAL A 1 85 ? -22.221 -5.586 6.975 1.00 59.66 85 VAL A CA 1
ATOM 628 C C . VAL A 1 85 ? -23.110 -4.408 6.622 1.00 59.66 85 VAL A C 1
ATOM 630 O O . VAL A 1 85 ? -24.307 -4.588 6.393 1.00 59.66 85 VAL A O 1
ATOM 633 N N . THR A 1 86 ? -22.536 -3.204 6.607 1.00 71.88 86 THR A N 1
ATOM 634 C CA . THR A 1 86 ? -23.247 -2.000 6.170 1.00 71.88 86 THR A CA 1
ATOM 635 C C . THR A 1 86 ? -23.900 -2.267 4.811 1.00 71.88 86 THR A C 1
ATOM 637 O O . THR A 1 86 ? -23.191 -2.675 3.879 1.00 71.88 86 THR A O 1
ATOM 640 N N . PRO A 1 87 ? -25.221 -2.051 4.657 1.00 75.12 87 PRO A N 1
ATOM 641 C CA . PRO A 1 87 ? -25.901 -2.244 3.384 1.00 75.12 87 PRO A CA 1
ATOM 642 C C . PRO A 1 87 ? -25.173 -1.502 2.255 1.00 75.12 87 PRO A C 1
ATOM 644 O O . PRO A 1 87 ? -24.976 -0.292 2.316 1.00 75.12 87 PRO A O 1
ATOM 647 N N . GLY A 1 88 ? -24.736 -2.237 1.230 1.00 77.81 88 GLY A N 1
ATOM 648 C CA . GLY A 1 88 ? -24.029 -1.684 0.070 1.00 77.81 88 GLY A CA 1
ATOM 649 C C . GLY A 1 88 ? -22.497 -1.775 0.101 1.00 77.81 88 GLY A C 1
ATOM 650 O O . GLY A 1 88 ? -21.890 -1.636 -0.965 1.00 77.81 88 GLY A O 1
ATOM 651 N N . LEU A 1 89 ? -21.855 -2.080 1.239 1.00 85.50 89 LEU A N 1
ATOM 652 C CA . LEU A 1 89 ? -20.409 -2.335 1.272 1.00 85.50 89 LEU A CA 1
ATOM 653 C C . LEU A 1 89 ? -20.104 -3.714 0.668 1.00 85.50 89 LEU A C 1
ATOM 655 O O . LEU A 1 89 ? -20.589 -4.738 1.146 1.00 85.50 89 LEU A O 1
ATOM 659 N N . ARG A 1 90 ? -19.289 -3.757 -0.395 1.00 88.31 90 ARG A N 1
ATOM 660 C CA . ARG A 1 90 ? -18.945 -5.006 -1.097 1.00 88.31 90 ARG A CA 1
ATOM 661 C C . ARG A 1 90 ? -17.488 -5.380 -0.871 1.00 88.31 90 ARG A C 1
ATOM 663 O O . ARG A 1 90 ? -16.612 -4.524 -0.949 1.00 88.31 90 ARG A O 1
ATOM 670 N N . TYR A 1 91 ? -17.217 -6.673 -0.710 1.00 88.12 91 TYR A N 1
ATOM 671 C CA . TYR A 1 91 ? -15.854 -7.206 -0.666 1.00 88.12 91 TYR A CA 1
ATOM 672 C C . TYR A 1 91 ? -15.461 -7.801 -2.009 1.00 88.12 91 TYR A C 1
ATOM 674 O O . TYR A 1 91 ? -16.172 -8.649 -2.555 1.00 88.12 91 TYR A O 1
ATOM 682 N N . ARG A 1 92 ? -14.302 -7.400 -2.524 1.00 87.50 92 ARG A N 1
ATOM 683 C CA . ARG A 1 92 ? -13.796 -7.818 -3.832 1.00 87.50 92 ARG A CA 1
ATOM 684 C C . ARG A 1 92 ? -12.348 -8.277 -3.725 1.00 87.50 92 ARG A C 1
ATOM 686 O O . ARG A 1 92 ? -11.602 -7.806 -2.872 1.00 87.50 92 ARG A O 1
ATOM 693 N N . ASN A 1 93 ? -11.945 -9.172 -4.617 1.00 88.25 93 ASN A N 1
ATOM 694 C CA . ASN A 1 93 ? -10.549 -9.571 -4.740 1.00 88.25 93 ASN A CA 1
ATOM 695 C C . ASN A 1 93 ? -9.681 -8.388 -5.174 1.00 88.25 93 ASN A C 1
ATOM 697 O O . ASN A 1 93 ? -10.059 -7.616 -6.064 1.00 88.25 93 ASN A O 1
ATOM 701 N N . LEU A 1 94 ? -8.508 -8.252 -4.567 1.00 88.19 94 LEU A N 1
ATOM 702 C CA . LEU A 1 94 ? -7.519 -7.270 -4.972 1.00 88.19 94 LEU A CA 1
ATOM 703 C C . LEU A 1 94 ? -6.691 -7.836 -6.128 1.00 88.19 94 LEU A C 1
ATOM 705 O O . LEU A 1 94 ? -5.801 -8.658 -5.930 1.00 88.19 94 LEU A O 1
ATOM 709 N N . GLY A 1 95 ? -7.006 -7.444 -7.358 1.00 85.81 95 GLY A N 1
ATOM 710 C CA . GLY A 1 95 ? -6.386 -8.065 -8.529 1.00 85.81 95 GLY A CA 1
ATOM 711 C C . GLY A 1 95 ? -7.046 -9.389 -8.855 1.00 85.81 95 GLY A C 1
ATOM 712 O O . GLY A 1 95 ? -8.226 -9.611 -8.578 1.00 85.81 95 GLY A O 1
ATOM 713 N N . LYS A 1 96 ? -6.241 -10.265 -9.439 1.00 86.69 96 LYS A N 1
ATOM 714 C CA . LYS A 1 96 ? -6.498 -11.703 -9.520 1.00 86.69 96 LYS A CA 1
ATOM 715 C C . LYS A 1 96 ? -5.981 -12.449 -8.278 1.00 86.69 96 LYS A C 1
ATOM 717 O O . LYS A 1 96 ? -5.975 -13.673 -8.273 1.00 86.69 96 LYS A O 1
ATOM 722 N N . SER A 1 97 ? -5.528 -11.736 -7.239 1.00 90.50 97 SER A N 1
ATOM 723 C CA . SER A 1 97 ? -5.096 -12.366 -5.987 1.00 90.50 97 SER A CA 1
ATOM 724 C C . SER A 1 97 ? -6.286 -12.915 -5.187 1.00 90.50 97 SER A C 1
ATOM 726 O O . SER A 1 97 ? -7.440 -12.533 -5.402 1.00 90.50 97 SER A O 1
ATOM 728 N N . GLY A 1 98 ? -6.002 -13.795 -4.224 1.00 92.62 98 GLY A N 1
ATOM 729 C CA . GLY A 1 98 ? -6.998 -14.312 -3.280 1.00 92.62 98 GLY A CA 1
ATOM 730 C C . GLY A 1 98 ? -7.369 -13.341 -2.151 1.00 92.62 98 GLY A C 1
ATOM 731 O O . GLY A 1 98 ? -8.301 -13.620 -1.398 1.00 92.62 98 GLY A O 1
ATOM 732 N N . LEU A 1 99 ? -6.670 -12.208 -2.013 1.00 92.94 99 LEU A N 1
ATOM 733 C CA . LEU A 1 99 ? -6.914 -11.248 -0.937 1.00 92.94 99 LEU A CA 1
ATOM 734 C C . LEU A 1 99 ? -8.222 -10.489 -1.185 1.00 92.94 99 LEU A C 1
ATOM 736 O O . LEU A 1 99 ? -8.364 -9.803 -2.200 1.00 92.94 99 LEU A O 1
ATOM 740 N N . ARG A 1 100 ? -9.172 -10.576 -0.247 1.00 92.38 100 ARG A N 1
ATOM 741 C CA . ARG A 1 100 ? -10.446 -9.847 -0.313 1.00 92.38 100 ARG A CA 1
ATOM 742 C C . ARG A 1 100 ? -10.387 -8.562 0.503 1.00 92.38 100 ARG A C 1
ATOM 744 O O . ARG A 1 100 ? -10.161 -8.586 1.710 1.00 92.38 100 ARG A O 1
ATOM 751 N N . VAL A 1 101 ? -10.666 -7.447 -0.158 1.00 92.06 101 VAL A N 1
ATOM 752 C CA . VAL A 1 101 ? -10.735 -6.119 0.456 1.00 92.06 101 VAL A CA 1
ATOM 753 C C . VAL A 1 101 ? -12.125 -5.523 0.279 1.00 92.06 101 VAL A C 1
ATOM 755 O O . VAL A 1 101 ? -12.835 -5.808 -0.688 1.00 92.06 101 VAL A O 1
ATOM 758 N N . SER A 1 102 ? -12.520 -4.704 1.240 1.00 91.88 102 SER A N 1
ATOM 759 C CA . SER A 1 102 ? -13.689 -3.832 1.166 1.00 91.88 102 SER A CA 1
ATOM 760 C C . SER A 1 102 ? -13.551 -2.860 -0.012 1.00 91.88 102 SER A C 1
ATOM 762 O O . SER A 1 102 ? -12.451 -2.458 -0.389 1.00 91.88 102 SER A O 1
ATOM 764 N N . SER A 1 103 ? -14.672 -2.497 -0.641 1.00 87.56 103 SER A N 1
ATOM 765 C CA . SER A 1 103 ? -14.688 -1.581 -1.792 1.00 87.56 103 SER A CA 1
ATOM 766 C C . SER A 1 103 ? -14.266 -0.153 -1.444 1.00 87.56 103 SER A C 1
ATOM 768 O O . SER A 1 103 ? -13.991 0.629 -2.350 1.00 87.56 103 SER A O 1
ATOM 770 N N . VAL A 1 104 ? -14.237 0.173 -0.152 1.00 89.12 104 VAL A N 1
ATOM 771 C CA . VAL A 1 104 ? -13.758 1.430 0.419 1.00 89.12 104 VAL A CA 1
ATOM 772 C C . VAL A 1 104 ? -12.715 1.076 1.471 1.00 89.12 104 VAL A C 1
ATOM 774 O O . VAL A 1 104 ? -12.977 0.219 2.308 1.00 89.12 104 VAL A O 1
ATOM 777 N N . GLY A 1 105 ? -11.554 1.724 1.417 1.00 90.62 105 GLY A N 1
ATOM 778 C CA . GLY A 1 105 ? -10.522 1.646 2.450 1.00 90.62 105 GLY A CA 1
ATOM 779 C C . GLY A 1 105 ? -10.405 2.965 3.207 1.00 90.62 105 GLY A C 1
ATOM 780 O O . GLY A 1 105 ? -10.809 4.012 2.700 1.00 90.62 105 GLY A O 1
ATOM 781 N N . LEU A 1 106 ? -9.826 2.919 4.403 1.00 91.12 106 LEU A N 1
ATOM 782 C CA . LEU A 1 106 ? -9.496 4.103 5.187 1.00 91.12 106 LEU A CA 1
ATOM 783 C C . LEU A 1 106 ? -8.029 4.475 4.954 1.00 91.12 106 LEU A C 1
ATOM 785 O O . LEU A 1 106 ? -7.124 3.756 5.377 1.00 91.12 106 LEU A O 1
ATOM 789 N N . GLY A 1 107 ? -7.799 5.601 4.281 1.00 85.62 107 GLY A N 1
ATOM 790 C CA . GLY A 1 107 ? -6.474 6.205 4.163 1.00 85.62 107 GLY A CA 1
ATOM 791 C C . GLY A 1 107 ? -6.172 7.095 5.364 1.00 85.62 107 GLY A C 1
ATOM 792 O O . GLY A 1 107 ? -7.045 7.828 5.823 1.00 85.62 107 GLY A O 1
ATOM 793 N N . THR A 1 108 ? -4.937 7.065 5.859 1.00 75.81 108 THR A N 1
ATOM 794 C CA . THR A 1 108 ? -4.534 7.861 7.031 1.00 75.81 108 THR A CA 1
ATOM 795 C C . THR A 1 108 ? -3.796 9.158 6.68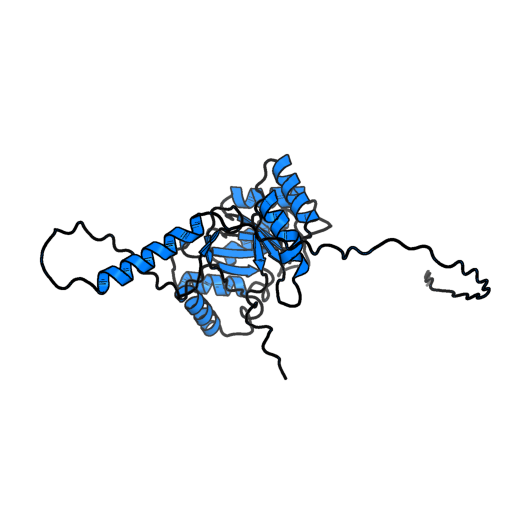1 1.00 75.81 108 THR A C 1
ATOM 797 O O . THR A 1 108 ? -3.290 9.845 7.571 1.00 75.81 108 THR A O 1
ATOM 800 N N . TRP A 1 109 ? -3.685 9.490 5.389 1.00 69.31 109 TRP A N 1
ATOM 801 C CA . TRP A 1 109 ? -2.973 10.681 4.926 1.00 69.31 109 TRP A CA 1
ATOM 802 C C . TRP A 1 109 ? -3.663 11.963 5.408 1.00 69.31 109 TRP A C 1
ATOM 804 O O . TRP A 1 109 ? -4.880 12.086 5.326 1.00 69.31 109 TRP A O 1
ATOM 814 N N . VAL A 1 110 ? -2.866 12.919 5.898 1.00 63.66 110 VAL A N 1
ATOM 815 C CA . VAL A 1 110 ? -3.276 14.204 6.497 1.00 63.66 110 VAL A CA 1
ATOM 816 C C . VAL A 1 110 ? -4.007 14.064 7.833 1.00 63.66 110 VAL A C 1
ATOM 818 O O . VAL A 1 110 ? -3.748 14.861 8.723 1.00 63.66 110 VAL A O 1
ATOM 821 N N . THR A 1 111 ? -4.864 13.069 8.034 1.00 66.00 111 THR A N 1
ATOM 822 C CA . THR A 1 111 ? -5.662 12.971 9.263 1.00 66.00 111 THR A CA 1
ATOM 823 C C . THR A 1 111 ? -4.822 12.526 10.462 1.00 66.00 111 THR A C 1
ATOM 825 O O . THR A 1 111 ? -4.865 13.173 11.501 1.00 66.00 111 THR A O 1
ATOM 828 N N . PHE A 1 112 ? -4.000 11.484 10.316 1.00 68.00 112 PHE A N 1
ATOM 829 C CA . PHE A 1 112 ? -3.295 10.856 11.440 1.00 68.00 112 PHE A CA 1
ATOM 830 C C . PHE A 1 112 ? -1.903 11.464 11.661 1.00 68.00 112 PHE A C 1
ATOM 832 O O . PHE A 1 112 ? -1.203 11.850 10.718 1.00 68.00 112 PHE A O 1
ATOM 839 N N . GLY A 1 113 ? -1.466 11.528 12.919 1.00 60.47 113 GLY A N 1
ATOM 840 C CA . GLY A 1 113 ? -0.131 11.989 13.294 1.00 60.47 113 GLY A CA 1
ATOM 841 C C . GLY A 1 113 ? 0.065 13.506 13.444 1.00 60.47 113 GLY A C 1
ATOM 842 O O . GLY A 1 113 ? 1.212 13.953 13.501 1.00 60.47 113 GLY A O 1
ATOM 843 N N . GLY A 1 114 ? -1.000 14.301 13.581 1.00 67.25 114 GLY A N 1
ATOM 844 C CA . GLY A 1 114 ? -0.853 15.693 14.036 1.00 67.25 114 GLY A CA 1
ATOM 845 C C . GLY A 1 114 ? -2.050 16.622 13.845 1.00 67.25 114 GLY A C 1
ATOM 846 O O . GLY A 1 114 ? -2.132 17.618 14.555 1.00 67.25 114 GLY A O 1
ATOM 847 N N . ASN A 1 115 ? -2.969 16.315 12.925 1.00 72.44 115 ASN A N 1
ATOM 848 C CA . ASN A 1 115 ? -4.114 17.190 12.635 1.00 72.44 115 ASN A CA 1
ATOM 849 C C . ASN A 1 115 ? -5.387 16.836 13.424 1.00 72.44 115 ASN A C 1
ATOM 851 O O . ASN A 1 115 ? -6.314 17.641 13.464 1.00 72.44 115 ASN A O 1
ATOM 855 N N . VAL A 1 116 ? -5.437 15.656 14.047 1.00 80.75 116 VAL A N 1
ATOM 856 C CA . VAL A 1 116 ? -6.537 15.193 14.909 1.00 80.75 116 VAL A CA 1
ATOM 857 C C . VAL A 1 116 ? -5.973 14.649 16.221 1.00 80.75 116 VAL A C 1
ATOM 859 O O . VAL A 1 116 ? -4.795 14.283 16.275 1.00 80.75 116 VAL A O 1
ATOM 862 N N . SER A 1 117 ? -6.791 14.610 17.276 1.00 86.19 117 SER A N 1
ATOM 863 C CA . SER A 1 117 ? -6.393 13.971 18.537 1.00 86.19 117 SER A CA 1
ATOM 864 C C . SER A 1 117 ? -6.380 12.443 18.409 1.00 86.19 117 SER A C 1
ATOM 866 O O . SER A 1 117 ? -7.076 11.880 17.560 1.00 86.19 117 SER A O 1
ATOM 868 N N . GLU A 1 118 ? -5.636 11.759 19.282 1.00 85.69 118 GLU A N 1
ATOM 869 C CA . GLU A 1 118 ? -5.551 10.290 19.275 1.00 85.69 118 GLU A CA 1
ATOM 870 C C . GLU A 1 118 ? -6.930 9.634 19.481 1.00 85.69 118 GLU A C 1
ATOM 872 O O . GLU A 1 118 ? -7.244 8.612 18.869 1.00 85.69 118 GLU A O 1
ATOM 877 N N . GLU A 1 119 ? -7.808 10.243 20.285 1.00 89.44 119 GLU A N 1
ATOM 878 C CA . GLU A 1 119 ? -9.175 9.757 20.507 1.00 89.44 119 GLU A CA 1
ATOM 879 C C . GLU A 1 119 ? -10.049 9.896 19.257 1.00 89.44 119 GLU A C 1
ATOM 881 O O . GLU A 1 119 ? -10.894 9.038 18.981 1.00 89.44 119 GLU A O 1
ATOM 886 N N . GLN A 1 120 ? -9.858 10.970 18.486 1.00 90.62 120 GLN A N 1
ATOM 887 C CA . GLN A 1 120 ? -10.559 11.171 17.219 1.00 90.62 120 GLN A CA 1
ATOM 888 C C . GLN A 1 120 ? -10.082 10.160 16.176 1.00 90.62 120 GLN A C 1
ATOM 890 O O . GLN A 1 120 ? -10.910 9.530 15.518 1.00 90.62 120 GLN A O 1
ATOM 895 N N . ALA A 1 121 ? -8.768 9.958 16.067 1.00 89.44 121 ALA A N 1
ATOM 896 C CA . ALA A 1 121 ? -8.176 8.935 15.214 1.00 89.44 121 ALA A CA 1
ATOM 897 C C . ALA A 1 121 ? -8.708 7.535 15.556 1.00 89.44 121 ALA A C 1
ATOM 899 O O . ALA A 1 121 ? -9.162 6.809 14.668 1.00 89.44 121 ALA A O 1
ATOM 900 N N . GLU A 1 122 ? -8.733 7.177 16.843 1.00 92.75 122 GLU A N 1
ATOM 901 C CA . GLU A 1 122 ? -9.317 5.920 17.318 1.00 92.75 122 GLU A CA 1
ATOM 902 C C . GLU A 1 122 ? -10.793 5.804 16.928 1.00 92.75 122 GLU A C 1
ATOM 904 O O . GLU A 1 122 ? -11.206 4.771 16.401 1.00 92.75 122 GLU A O 1
ATOM 909 N N . SER A 1 123 ? -11.580 6.859 17.145 1.00 93.75 123 SER A N 1
ATOM 910 C CA . SER A 1 123 ? -13.012 6.867 16.830 1.00 93.75 123 SER A CA 1
ATOM 911 C C . SER A 1 123 ? -13.272 6.646 15.338 1.00 93.75 123 SER A C 1
ATOM 913 O O . SER A 1 123 ? -14.162 5.878 14.980 1.00 93.75 123 SER A O 1
ATOM 915 N N . VAL A 1 124 ? -12.467 7.257 14.461 1.00 93.12 124 VAL A N 1
ATOM 916 C CA . VAL A 1 124 ? -12.567 7.075 13.004 1.00 93.12 124 VAL A CA 1
ATOM 917 C C . VAL A 1 124 ? -12.210 5.645 12.594 1.00 93.12 124 VAL A C 1
ATOM 919 O O . VAL A 1 124 ? -12.934 5.039 11.805 1.00 93.12 124 VAL A O 1
ATOM 922 N N . VAL A 1 125 ? -11.124 5.080 13.134 1.00 93.31 125 VAL A N 1
ATOM 923 C CA . VAL A 1 125 ? -10.705 3.700 12.823 1.00 93.31 125 VAL A CA 1
ATOM 924 C C . VAL A 1 125 ? -11.751 2.688 13.289 1.00 93.31 125 VAL A C 1
ATOM 926 O O . VAL A 1 125 ? -12.074 1.760 12.548 1.00 93.31 125 VAL A O 1
ATOM 929 N N . VAL A 1 126 ? -12.313 2.879 14.485 1.00 94.88 126 VAL A N 1
ATOM 930 C CA . VAL A 1 126 ? -13.390 2.035 15.025 1.00 94.88 126 VAL A CA 1
ATOM 931 C C . VAL A 1 126 ? -14.641 2.134 14.167 1.00 94.88 126 VAL A C 1
ATOM 933 O O . VAL A 1 126 ? -15.152 1.105 13.743 1.00 94.88 126 VAL A O 1
ATOM 936 N N . ALA A 1 127 ? -15.085 3.347 13.831 1.00 94.12 127 ALA A N 1
ATOM 937 C CA . ALA A 1 127 ? -16.259 3.538 12.984 1.00 94.12 127 ALA A CA 1
ATOM 938 C C . ALA A 1 127 ? -16.090 2.884 11.602 1.00 94.12 127 ALA A C 1
ATOM 940 O O . ALA A 1 127 ? -17.023 2.265 11.094 1.00 94.12 127 ALA A O 1
ATOM 941 N N . ALA A 1 128 ? -14.897 2.975 11.003 1.00 92.88 128 ALA A N 1
ATOM 942 C CA . ALA A 1 128 ? -14.599 2.312 9.737 1.00 92.88 128 ALA A CA 1
ATOM 943 C C . ALA A 1 128 ? -14.669 0.781 9.870 1.00 92.88 128 ALA A C 1
ATOM 945 O O . ALA A 1 128 ? -15.332 0.125 9.064 1.00 92.88 128 ALA A O 1
ATOM 946 N N . TYR A 1 129 ? -14.025 0.219 10.896 1.00 94.69 129 TYR A N 1
ATOM 947 C CA . TYR A 1 129 ? -14.028 -1.222 11.147 1.00 94.69 129 TYR A CA 1
ATOM 948 C C . TYR A 1 129 ? -15.442 -1.759 11.411 1.00 94.69 129 TYR A C 1
ATOM 950 O O . TYR A 1 129 ? -15.848 -2.746 10.798 1.00 94.69 129 TYR A O 1
ATOM 958 N N . ASP A 1 130 ? -16.215 -1.076 12.258 1.00 94.00 130 ASP A N 1
ATOM 959 C CA . ASP A 1 130 ? -17.592 -1.449 12.597 1.00 94.00 130 ASP A CA 1
ATOM 960 C C . ASP A 1 130 ? -18.528 -1.348 11.383 1.00 94.00 130 ASP A C 1
ATOM 962 O O . ASP A 1 130 ? -19.449 -2.149 11.242 1.00 94.00 130 ASP A O 1
ATOM 966 N N . ALA A 1 131 ? -18.252 -0.429 10.450 1.00 93.12 131 ALA A N 1
ATOM 967 C CA . ALA A 1 131 ? -18.954 -0.345 9.170 1.00 93.12 131 ALA A CA 1
ATOM 968 C C . ALA A 1 131 ? -18.568 -1.464 8.176 1.00 93.12 131 ALA A C 1
ATOM 970 O O . ALA A 1 131 ? -19.191 -1.582 7.116 1.00 93.12 131 ALA A O 1
ATOM 971 N N . GLY A 1 132 ? -17.563 -2.286 8.496 1.00 93.00 132 GLY A N 1
ATOM 972 C CA . GLY A 1 132 ? -17.062 -3.388 7.674 1.00 93.00 132 GLY A CA 1
ATOM 973 C C . GLY A 1 132 ? -15.840 -3.043 6.814 1.00 93.00 132 GLY A C 1
ATOM 974 O O . GLY A 1 132 ? -15.382 -3.890 6.038 1.00 93.00 132 GLY A O 1
ATOM 975 N N . VAL A 1 133 ? -15.280 -1.833 6.919 1.00 93.81 133 VAL A N 1
ATOM 976 C CA . VAL A 1 133 ? -14.018 -1.505 6.241 1.00 93.81 133 VAL A CA 1
ATOM 977 C C . VAL A 1 133 ? -12.910 -2.360 6.837 1.00 93.81 133 VAL A C 1
ATOM 979 O O . VAL A 1 133 ? -12.677 -2.369 8.041 1.00 93.81 133 VAL A O 1
ATOM 982 N N . ASN A 1 134 ? -12.210 -3.076 5.966 1.00 95.00 134 ASN A N 1
ATOM 983 C CA . ASN A 1 134 ? -11.101 -3.932 6.364 1.00 95.00 134 ASN A CA 1
ATOM 984 C C . ASN A 1 134 ? -9.749 -3.443 5.844 1.00 95.00 134 ASN A C 1
ATOM 986 O O . ASN A 1 134 ? -8.746 -3.995 6.262 1.00 95.00 134 ASN A O 1
ATOM 990 N N . LEU A 1 135 ? -9.694 -2.462 4.941 1.00 95.31 135 LEU A N 1
ATOM 991 C CA . LEU A 1 135 ? -8.443 -1.983 4.354 1.00 95.31 135 LEU A CA 1
ATOM 992 C C . LEU A 1 135 ? -8.021 -0.663 5.005 1.00 95.31 135 LEU A C 1
ATOM 994 O O . LEU A 1 135 ? -8.714 0.342 4.854 1.00 95.31 135 LEU A O 1
ATOM 998 N N . PHE A 1 136 ? -6.865 -0.668 5.664 1.00 94.62 136 PHE A N 1
ATOM 999 C CA . PHE A 1 136 ? -6.230 0.506 6.258 1.00 94.62 136 PHE A CA 1
ATOM 1000 C C . PHE A 1 136 ? -4.944 0.828 5.501 1.00 94.62 136 PHE A C 1
ATOM 1002 O O . PHE A 1 136 ? -4.023 0.011 5.451 1.00 94.62 136 PHE A O 1
ATOM 1009 N N . ASP A 1 137 ? -4.896 2.009 4.892 1.00 91.69 137 ASP A N 1
ATOM 1010 C CA . ASP A 1 137 ? -3.809 2.447 4.021 1.00 91.69 137 ASP A CA 1
ATOM 1011 C C . ASP A 1 137 ? -2.992 3.572 4.671 1.00 91.69 137 ASP A C 1
ATOM 1013 O O . ASP A 1 137 ? -3.507 4.653 4.964 1.00 91.69 137 ASP A O 1
ATOM 1017 N N . ILE A 1 138 ? -1.699 3.318 4.869 1.00 89.69 138 ILE A N 1
ATOM 1018 C CA . ILE A 1 138 ? -0.758 4.203 5.561 1.00 89.69 138 ILE A CA 1
ATOM 1019 C C . ILE A 1 138 ? 0.532 4.406 4.746 1.00 89.69 138 ILE A C 1
ATOM 1021 O O . ILE A 1 138 ? 0.608 4.046 3.570 1.00 89.69 138 ILE A O 1
ATOM 1025 N N . SER A 1 139 ? 1.532 5.090 5.306 1.00 84.75 139 SER A N 1
ATOM 1026 C CA . SER A 1 139 ? 2.898 5.128 4.765 1.00 84.75 139 SER A CA 1
ATOM 1027 C C . SER A 1 139 ? 3.896 5.566 5.823 1.00 84.75 139 SER A C 1
ATOM 1029 O O . SER A 1 139 ? 3.530 6.311 6.736 1.00 84.75 139 SER A O 1
ATOM 1031 N N . GLU A 1 140 ? 5.157 5.173 5.646 1.00 79.56 140 GLU A N 1
ATOM 1032 C CA . GLU A 1 140 ? 6.244 5.551 6.554 1.00 79.56 140 GLU A CA 1
ATOM 1033 C C . GLU A 1 140 ? 6.458 7.076 6.619 1.00 79.56 140 GLU A C 1
ATOM 1035 O O . GLU A 1 140 ? 6.842 7.619 7.654 1.00 79.56 140 GLU A O 1
ATOM 1040 N N . ALA A 1 141 ? 6.162 7.785 5.526 1.00 75.31 141 ALA A N 1
ATOM 1041 C CA . ALA A 1 141 ? 6.386 9.221 5.407 1.00 75.31 141 ALA A CA 1
ATOM 1042 C C . ALA A 1 141 ? 5.297 10.059 6.093 1.00 75.31 141 ALA A C 1
ATOM 1044 O O . ALA A 1 141 ? 5.490 11.250 6.344 1.00 75.31 141 ALA A O 1
ATOM 1045 N N . HIS A 1 142 ? 4.138 9.466 6.398 1.00 70.69 142 HIS A N 1
ATOM 1046 C CA . HIS A 1 142 ? 3.013 10.209 6.955 1.00 70.69 142 HIS A CA 1
ATOM 1047 C C . HIS A 1 142 ? 3.324 10.710 8.365 1.00 70.69 142 HIS A C 1
ATOM 1049 O O . HIS A 1 142 ? 3.561 9.926 9.288 1.00 70.69 142 HIS A O 1
ATOM 1055 N N . SER A 1 143 ? 3.303 12.036 8.516 1.00 61.53 143 SER A N 1
ATOM 1056 C CA . SER A 1 143 ? 3.493 12.730 9.793 1.00 61.53 143 SER A CA 1
ATOM 1057 C C . SER A 1 143 ? 4.770 12.294 10.527 1.00 61.53 143 SER A C 1
ATOM 1059 O O . SER A 1 143 ? 4.768 12.089 11.740 1.00 61.53 143 SER A O 1
ATOM 1061 N N . GLY A 1 144 ? 5.859 12.081 9.775 1.00 64.81 144 GLY A N 1
ATOM 1062 C CA . GLY A 1 144 ? 7.154 11.677 10.327 1.00 64.81 144 GLY A CA 1
ATOM 1063 C C . GLY A 1 144 ? 7.100 10.340 11.069 1.00 64.81 144 GLY A C 1
ATOM 1064 O O . GLY A 1 144 ? 7.639 10.232 12.167 1.00 64.81 144 GLY A O 1
ATOM 1065 N N . THR A 1 145 ? 6.431 9.335 10.495 1.00 79.50 145 THR A N 1
ATOM 1066 C CA . THR A 1 145 ? 6.163 7.991 11.054 1.00 79.50 145 THR A CA 1
ATOM 1067 C C . THR A 1 145 ? 5.106 7.897 12.158 1.00 79.50 145 THR A C 1
ATOM 1069 O O . THR A 1 145 ? 4.731 6.787 12.543 1.00 79.50 145 THR A O 1
ATOM 1072 N N . ARG A 1 146 ? 4.584 9.024 12.665 1.00 84.00 146 ARG A N 1
ATOM 1073 C CA . ARG A 1 146 ? 3.636 9.018 13.793 1.00 84.00 146 ARG A CA 1
ATOM 1074 C C . ARG A 1 146 ? 2.338 8.283 13.469 1.00 84.00 146 ARG A C 1
ATOM 1076 O O . ARG A 1 146 ? 1.812 7.593 14.334 1.00 84.00 146 ARG A O 1
ATOM 1083 N N . ALA A 1 147 ? 1.867 8.377 12.227 1.00 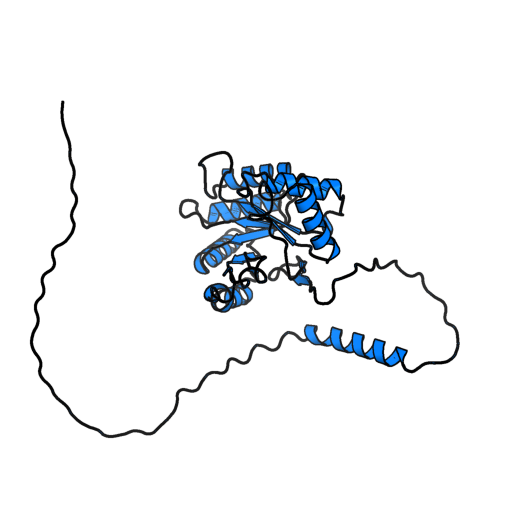87.06 147 ALA A N 1
ATOM 1084 C CA . ALA A 1 147 ? 0.628 7.730 11.813 1.00 87.06 147 ALA A CA 1
ATOM 1085 C C . ALA A 1 147 ? 0.685 6.197 11.997 1.00 87.06 147 ALA A C 1
ATOM 1087 O O . ALA A 1 147 ? -0.292 5.590 12.425 1.00 87.06 147 ALA A O 1
ATOM 1088 N N . GLU A 1 148 ? 1.828 5.558 11.710 1.00 91.38 148 GLU A N 1
ATOM 1089 C CA . GLU A 1 148 ? 1.985 4.105 11.892 1.00 91.38 148 GLU A CA 1
ATOM 1090 C C . GLU A 1 148 ? 1.976 3.705 13.368 1.00 91.38 148 GLU A C 1
ATOM 1092 O O . GLU A 1 148 ? 1.396 2.681 13.722 1.00 91.38 148 GLU A O 1
ATOM 1097 N N . ILE A 1 149 ? 2.578 4.527 14.231 1.00 92.44 149 ILE A N 1
ATOM 1098 C CA . ILE A 1 149 ? 2.574 4.310 15.684 1.00 92.44 149 ILE A CA 1
ATOM 1099 C C . ILE A 1 149 ? 1.147 4.425 16.227 1.00 92.44 149 ILE A C 1
ATOM 1101 O O . ILE A 1 149 ? 0.706 3.579 17.001 1.00 92.44 149 ILE A O 1
ATOM 1105 N N . GLU A 1 150 ? 0.418 5.454 15.800 1.00 92.06 150 GLU A N 1
ATOM 1106 C CA . GLU A 1 150 ? -0.963 5.709 16.205 1.00 92.06 150 GLU A CA 1
ATOM 1107 C C . GLU A 1 150 ? -1.896 4.567 15.776 1.00 92.06 150 GLU A C 1
ATOM 1109 O O . GLU A 1 150 ? -2.589 3.991 16.617 1.00 92.06 150 GLU A O 1
ATOM 1114 N N . LEU A 1 151 ? -1.839 4.146 14.506 1.00 92.94 151 LEU A N 1
ATOM 1115 C CA . LEU A 1 151 ? -2.608 2.997 14.023 1.00 92.94 151 LEU A CA 1
ATOM 1116 C C . LEU A 1 151 ? -2.233 1.711 14.777 1.00 92.94 151 LEU A C 1
ATOM 1118 O O . LEU A 1 151 ? -3.120 0.970 15.196 1.00 92.94 151 LEU A O 1
ATOM 1122 N N . GLY A 1 152 ? -0.940 1.461 15.002 1.00 94.94 152 GLY A N 1
ATOM 1123 C CA . GLY A 1 152 ? -0.473 0.303 15.768 1.00 94.94 152 GLY A CA 1
ATOM 1124 C C . GLY A 1 152 ? -0.995 0.283 17.207 1.00 94.94 152 GLY A C 1
ATOM 1125 O O . GLY A 1 152 ? -1.430 -0.759 17.701 1.00 94.94 152 GLY A O 1
ATOM 1126 N N . ASN A 1 153 ? -1.026 1.442 17.872 1.00 94.94 153 ASN A N 1
ATOM 1127 C CA . ASN A 1 153 ? -1.603 1.594 19.208 1.00 94.94 153 ASN A CA 1
ATOM 1128 C C . ASN A 1 153 ? -3.108 1.306 19.214 1.00 94.94 153 ASN A C 1
ATOM 1130 O O . ASN A 1 153 ? -3.577 0.574 20.085 1.00 94.94 153 ASN A O 1
ATOM 1134 N N . ILE A 1 154 ? -3.853 1.832 18.236 1.00 95.06 154 ILE A N 1
ATOM 1135 C CA . ILE A 1 154 ? -5.298 1.601 18.109 1.00 95.06 154 ILE A CA 1
ATOM 1136 C C . ILE A 1 154 ? -5.582 0.110 17.890 1.00 95.06 154 ILE A C 1
ATOM 1138 O O . ILE A 1 154 ? -6.398 -0.469 18.607 1.00 95.06 154 ILE A O 1
ATOM 1142 N N . LEU A 1 155 ? -4.878 -0.537 16.956 1.00 95.44 155 LEU A N 1
ATOM 1143 C CA . LEU A 1 155 ? -5.054 -1.963 16.660 1.00 95.44 155 LEU A CA 1
ATOM 1144 C C . LEU A 1 155 ? -4.735 -2.842 17.878 1.00 95.44 155 LEU A C 1
ATOM 1146 O O . LEU A 1 155 ? -5.494 -3.762 18.189 1.00 95.44 155 LEU A O 1
ATOM 1150 N N . GLN A 1 156 ? -3.657 -2.530 18.606 1.00 95.88 156 GLN A N 1
ATOM 1151 C CA . GLN A 1 156 ? -3.293 -3.225 19.842 1.00 95.88 156 GLN A CA 1
ATOM 1152 C C . GLN A 1 156 ? -4.348 -3.022 20.940 1.00 95.88 156 GLN A C 1
ATOM 1154 O O . GLN A 1 156 ? -4.748 -3.986 21.589 1.00 95.88 156 GLN A O 1
ATOM 1159 N N . LYS A 1 157 ? -4.829 -1.786 21.126 1.00 96.81 157 LYS A N 1
ATOM 1160 C CA . LYS A 1 157 ? -5.847 -1.432 22.126 1.00 96.81 157 LYS A CA 1
ATOM 1161 C C . LYS A 1 157 ? -7.181 -2.123 21.853 1.00 96.81 157 LYS A C 1
ATOM 1163 O O . LYS A 1 157 ? -7.826 -2.592 22.786 1.00 96.81 157 LYS A O 1
ATOM 1168 N N . LYS A 1 158 ? -7.605 -2.187 20.586 1.00 96.50 158 LYS A N 1
ATOM 1169 C CA . LYS A 1 158 ? -8.869 -2.829 20.188 1.00 96.50 158 LYS A CA 1
ATOM 1170 C C . LYS A 1 158 ? -8.789 -4.349 20.164 1.00 96.50 158 LYS A C 1
ATOM 1172 O O . LYS A 1 158 ? -9.823 -4.999 20.285 1.00 96.50 158 LYS A O 1
ATOM 1177 N N . ASN A 1 159 ? -7.585 -4.908 20.042 1.00 96.19 159 ASN A N 1
ATOM 1178 C CA . ASN A 1 159 ? -7.336 -6.347 20.056 1.00 96.19 159 ASN A CA 1
ATOM 1179 C C . ASN A 1 159 ? -8.216 -7.119 19.048 1.00 96.19 159 ASN A C 1
ATOM 1181 O O . ASN A 1 159 ? -8.711 -8.216 19.320 1.00 96.19 159 ASN A O 1
ATOM 1185 N N . TRP A 1 160 ? -8.445 -6.526 17.872 1.00 96.44 160 TRP A N 1
ATOM 1186 C CA . TRP A 1 160 ? -9.134 -7.206 16.779 1.00 96.44 160 TRP A CA 1
ATOM 1187 C C . TRP A 1 160 ? -8.276 -8.351 16.243 1.00 96.44 160 TRP A C 1
ATOM 1189 O O . TRP A 1 160 ? -7.045 -8.277 16.197 1.00 96.44 160 TRP A O 1
ATOM 1199 N N . LYS A 1 161 ? -8.931 -9.424 15.796 1.00 96.88 161 LYS A N 1
ATOM 1200 C CA . LYS A 1 161 ? -8.241 -10.586 15.232 1.00 96.88 161 LYS A CA 1
ATOM 1201 C C . LYS A 1 161 ? -7.458 -10.156 13.987 1.00 96.88 161 LYS A C 1
ATOM 1203 O O . LYS A 1 161 ? -8.045 -9.654 13.042 1.00 96.88 161 LYS A O 1
ATOM 1208 N N . ARG A 1 162 ? -6.147 -10.415 13.936 1.00 96.69 162 ARG A N 1
ATOM 1209 C CA . ARG A 1 162 ? -5.263 -9.942 12.849 1.00 96.69 162 ARG A CA 1
ATOM 1210 C C . ARG A 1 162 ? -5.754 -10.259 11.426 1.00 96.69 162 ARG A C 1
ATOM 1212 O O . ARG A 1 162 ? -5.495 -9.481 10.518 1.00 96.69 162 ARG A O 1
ATOM 1219 N N . HIS A 1 163 ? -6.456 -11.376 11.237 1.00 95.19 163 HIS A N 1
ATOM 1220 C CA . HIS A 1 163 ? -6.976 -11.808 9.935 1.00 95.19 163 HIS A CA 1
ATOM 1221 C C . HIS A 1 163 ? -8.263 -11.090 9.487 1.00 95.19 163 HIS A C 1
ATOM 1223 O O . HIS A 1 163 ? -8.736 -11.354 8.385 1.00 95.19 163 HIS A O 1
ATOM 1229 N N . THR A 1 164 ? -8.876 -10.242 10.322 1.00 95.69 164 THR A N 1
ATOM 1230 C CA . THR A 1 164 ? -10.114 -9.526 9.959 1.00 95.69 164 THR A CA 1
ATOM 1231 C C . THR A 1 164 ? -9.851 -8.202 9.252 1.00 95.69 164 THR A C 1
ATOM 1233 O O . THR A 1 164 ? -10.770 -7.644 8.658 1.00 95.69 164 THR A O 1
ATOM 1236 N N . TYR A 1 165 ? -8.610 -7.714 9.275 1.00 96.00 165 TYR A N 1
ATOM 1237 C CA . TYR A 1 165 ? -8.206 -6.465 8.643 1.00 96.00 165 TYR A CA 1
ATOM 1238 C C . TYR A 1 165 ? -6.938 -6.632 7.802 1.00 96.00 165 TYR A C 1
ATOM 1240 O O . TYR A 1 165 ? -6.154 -7.561 7.981 1.00 96.00 165 TYR A O 1
ATOM 1248 N N . VAL A 1 166 ? -6.763 -5.695 6.880 1.00 96.69 166 VAL A N 1
ATOM 1249 C CA . VAL A 1 166 ? -5.707 -5.600 5.882 1.00 96.69 166 VAL A CA 1
ATOM 1250 C C . VAL A 1 166 ? -4.994 -4.271 6.091 1.00 96.69 166 VAL A C 1
ATOM 1252 O O . VAL A 1 166 ? -5.610 -3.211 5.986 1.00 96.69 166 VAL A O 1
ATOM 1255 N N . VAL A 1 167 ? -3.696 -4.320 6.371 1.00 96.38 167 VAL A N 1
ATOM 1256 C CA . VAL A 1 16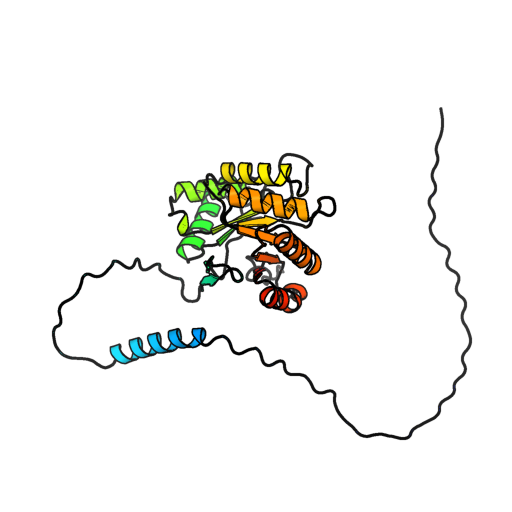7 ? -2.840 -3.136 6.502 1.00 96.38 167 VAL A CA 1
ATOM 1257 C C . VAL A 1 167 ? -1.948 -3.022 5.276 1.00 96.38 167 VAL A C 1
ATOM 1259 O O . VAL A 1 167 ? -1.169 -3.930 4.975 1.00 96.38 167 VAL A O 1
ATOM 1262 N N . ALA A 1 168 ? -2.051 -1.886 4.592 1.00 95.69 168 ALA A N 1
ATOM 1263 C CA . ALA A 1 168 ? -1.165 -1.496 3.511 1.00 95.69 168 ALA A CA 1
ATOM 1264 C C . ALA A 1 168 ? -0.277 -0.332 3.963 1.00 95.69 168 ALA A C 1
ATOM 1266 O O . ALA A 1 168 ? -0.795 0.685 4.414 1.00 95.69 168 ALA A O 1
ATOM 1267 N N . THR A 1 169 ? 1.045 -0.447 3.828 1.00 94.19 169 THR A N 1
ATOM 1268 C CA . THR A 1 169 ? 1.971 0.687 4.020 1.00 94.19 169 THR A CA 1
ATOM 1269 C C . THR A 1 169 ? 2.758 0.954 2.745 1.00 94.19 169 THR A C 1
ATOM 1271 O O . THR A 1 169 ? 2.891 0.074 1.892 1.00 94.19 169 THR A O 1
ATOM 1274 N N . LYS A 1 170 ? 3.284 2.172 2.606 1.00 92.50 170 LYS A N 1
ATOM 1275 C CA . LYS A 1 170 ? 4.097 2.576 1.456 1.00 92.50 170 LYS A CA 1
ATOM 1276 C C . LYS A 1 170 ? 5.503 2.931 1.887 1.00 92.50 170 LYS A C 1
ATOM 1278 O O . LYS A 1 170 ? 5.677 3.594 2.911 1.00 92.50 170 LYS A O 1
ATOM 1283 N N . ILE A 1 171 ? 6.456 2.551 1.047 1.00 92.00 171 ILE A N 1
ATOM 1284 C CA . ILE A 1 171 ? 7.882 2.811 1.235 1.00 92.00 171 ILE A CA 1
ATOM 1285 C C . ILE A 1 171 ? 8.435 3.620 0.061 1.00 92.00 171 ILE A C 1
ATOM 1287 O O . ILE A 1 171 ? 8.041 3.367 -1.081 1.00 92.00 171 ILE A O 1
ATOM 1291 N N . TYR A 1 172 ? 9.289 4.606 0.352 1.00 88.38 172 TYR A N 1
ATOM 1292 C CA . TYR A 1 172 ? 10.134 5.347 -0.605 1.00 88.38 172 TYR A CA 1
ATOM 1293 C C . TYR A 1 172 ? 10.934 6.462 0.093 1.00 88.38 172 TYR A C 1
ATOM 1295 O O . TYR A 1 172 ? 12.090 6.719 -0.251 1.00 88.38 172 TYR A O 1
ATOM 1303 N N . TRP A 1 173 ? 10.288 7.186 1.016 1.00 80.69 173 TRP A N 1
ATOM 1304 C CA . TRP A 1 173 ? 10.876 8.334 1.709 1.00 80.69 173 TRP A CA 1
ATOM 1305 C C . TRP A 1 173 ? 11.289 7.931 3.114 1.00 80.69 173 TRP A C 1
ATOM 1307 O O . TRP A 1 173 ? 10.435 7.630 3.948 1.00 80.69 173 TRP A O 1
ATOM 1317 N N . ASN A 1 174 ? 12.581 8.019 3.417 1.00 69.69 174 ASN A N 1
ATOM 1318 C CA . ASN A 1 174 ? 13.029 7.855 4.787 1.00 69.69 174 ASN A CA 1
ATOM 1319 C C . ASN A 1 174 ? 12.588 9.063 5.624 1.00 69.69 174 ASN A C 1
ATOM 1321 O O . ASN A 1 174 ? 12.897 10.210 5.317 1.00 69.69 174 ASN A O 1
ATOM 1325 N N . ALA A 1 175 ? 11.866 8.807 6.709 1.00 62.41 175 ALA A N 1
ATOM 1326 C CA . ALA A 1 175 ? 11.437 9.860 7.623 1.00 62.41 175 ALA A CA 1
ATOM 1327 C C . ALA A 1 175 ? 12.570 10.390 8.526 1.00 62.41 175 ALA A C 1
ATOM 1329 O O . ALA A 1 175 ? 12.401 11.424 9.166 1.00 62.41 175 ALA A O 1
ATOM 1330 N N . LYS A 1 176 ? 13.696 9.668 8.635 1.00 61.56 176 LYS A N 1
ATOM 1331 C CA . LYS A 1 176 ? 14.809 9.974 9.553 1.00 61.56 176 LYS A CA 1
ATOM 1332 C C . LYS A 1 176 ? 16.077 10.475 8.860 1.00 61.56 176 LYS A C 1
ATOM 1334 O O . LYS A 1 176 ? 16.974 10.959 9.545 1.00 61.56 176 LYS A O 1
ATOM 1339 N N . SER A 1 177 ? 16.184 10.337 7.542 1.00 63.62 177 SER A N 1
ATOM 1340 C CA . SER A 1 177 ? 17.329 10.808 6.761 1.00 63.62 177 SER A CA 1
ATOM 1341 C C . SER A 1 177 ? 16.865 11.330 5.403 1.00 63.62 177 SER A C 1
ATOM 1343 O O . SER A 1 177 ? 15.773 11.009 4.949 1.00 63.62 177 SER A O 1
ATOM 1345 N N . GLU A 1 178 ? 17.713 12.098 4.720 1.00 61.00 178 GLU A N 1
ATOM 1346 C CA . GLU A 1 178 ? 17.479 12.468 3.315 1.00 61.00 178 GLU A CA 1
ATOM 1347 C C . GLU A 1 178 ? 17.661 11.281 2.350 1.00 61.00 178 GLU A C 1
ATOM 1349 O O . GLU A 1 178 ? 17.523 11.446 1.138 1.00 61.00 178 GLU A O 1
ATOM 1354 N N . GLU A 1 179 ? 17.973 10.081 2.859 1.00 62.81 179 GLU A N 1
ATOM 1355 C CA . GLU A 1 179 ? 18.052 8.884 2.028 1.00 62.81 179 GLU A CA 1
ATOM 1356 C C . GLU A 1 179 ? 16.657 8.565 1.487 1.00 62.81 179 GLU A C 1
ATOM 1358 O O . GLU A 1 179 ? 15.689 8.379 2.219 1.00 62.81 179 GLU A O 1
ATOM 1363 N N . ARG A 1 180 ? 16.546 8.513 0.168 1.00 73.12 180 ARG A N 1
ATOM 1364 C CA . ARG A 1 180 ? 15.326 8.144 -0.545 1.00 73.12 180 ARG A CA 1
ATOM 1365 C C . ARG A 1 180 ? 15.691 7.075 -1.549 1.00 73.12 180 ARG A C 1
ATOM 1367 O O . ARG A 1 180 ? 16.843 6.996 -1.976 1.00 73.12 180 ARG A O 1
ATOM 1374 N N . GLY A 1 181 ? 14.696 6.302 -1.945 1.00 81.00 181 GLY A N 1
ATOM 1375 C CA . GLY A 1 181 ? 14.841 5.353 -3.036 1.00 81.00 181 GLY A CA 1
ATOM 1376 C C . GLY A 1 181 ? 14.566 3.926 -2.615 1.00 81.00 181 GLY A C 1
ATOM 1377 O O . GLY A 1 181 ? 14.082 3.654 -1.522 1.00 81.00 181 GLY A O 1
ATOM 1378 N N . LEU A 1 182 ? 14.835 3.002 -3.523 1.00 89.94 182 LEU A N 1
ATOM 1379 C CA . LEU A 1 182 ? 14.323 1.635 -3.445 1.00 89.94 182 LEU A CA 1
ATOM 1380 C C . LEU A 1 182 ? 15.423 0.582 -3.405 1.00 89.94 182 LEU A C 1
ATOM 1382 O O . LEU A 1 182 ? 15.191 -0.574 -3.751 1.00 89.94 182 LEU A O 1
ATOM 1386 N N . SER A 1 183 ? 16.607 0.964 -2.921 1.00 93.12 183 SER A N 1
ATOM 1387 C CA . SER A 1 183 ? 17.665 -0.010 -2.653 1.00 93.12 183 SER A CA 1
ATOM 1388 C C . SER A 1 183 ? 17.162 -1.124 -1.733 1.00 93.12 183 SER A C 1
ATOM 1390 O O . SER A 1 183 ? 16.359 -0.904 -0.818 1.00 93.12 183 SER A O 1
ATOM 1392 N N . ARG A 1 184 ? 17.704 -2.328 -1.906 1.00 95.25 184 ARG A N 1
ATOM 1393 C CA . ARG A 1 184 ? 17.396 -3.496 -1.075 1.00 95.25 184 ARG A CA 1
ATOM 1394 C C . ARG A 1 184 ? 17.589 -3.204 0.414 1.00 95.25 184 ARG A C 1
ATOM 1396 O O . ARG A 1 184 ? 16.790 -3.655 1.234 1.00 95.25 184 ARG A O 1
ATOM 1403 N N . LYS A 1 185 ? 18.633 -2.441 0.759 1.00 93.19 185 LYS A N 1
ATOM 1404 C CA . LYS A 1 185 ? 18.907 -2.000 2.134 1.00 93.19 185 LYS A CA 1
ATOM 1405 C C . LYS A 1 185 ? 17.746 -1.170 2.677 1.00 93.19 185 LYS A C 1
ATOM 1407 O O . LYS A 1 185 ? 17.262 -1.464 3.769 1.00 93.19 185 LYS A O 1
ATOM 1412 N N . HIS A 1 186 ? 17.299 -0.174 1.912 1.00 91.75 186 HIS A N 1
ATOM 1413 C CA . HIS A 1 186 ? 16.202 0.693 2.322 1.00 91.75 186 HIS A CA 1
ATOM 1414 C C . HIS A 1 186 ? 14.911 -0.111 2.492 1.00 91.75 186 HIS A C 1
ATOM 1416 O O . HIS A 1 186 ? 14.367 -0.115 3.590 1.00 91.75 186 HIS A O 1
ATOM 1422 N N . ILE A 1 187 ? 14.511 -0.897 1.485 1.00 94.69 187 ILE A N 1
ATOM 1423 C CA . ILE A 1 187 ? 13.291 -1.722 1.524 1.00 94.69 187 ILE A CA 1
ATOM 1424 C C . ILE A 1 187 ? 13.247 -2.606 2.778 1.00 94.69 187 ILE A C 1
ATOM 1426 O O . ILE A 1 187 ? 12.270 -2.570 3.524 1.00 94.69 187 ILE A O 1
ATOM 1430 N N . ILE A 1 188 ? 14.311 -3.371 3.047 1.00 95.69 188 ILE A N 1
ATOM 1431 C CA . ILE A 1 188 ? 14.359 -4.276 4.206 1.00 95.69 188 ILE A CA 1
ATOM 1432 C C . ILE A 1 188 ? 14.259 -3.486 5.516 1.00 95.69 188 ILE A C 1
ATOM 1434 O O . ILE A 1 188 ? 13.445 -3.820 6.378 1.00 95.69 188 ILE A O 1
ATOM 1438 N N . SER A 1 189 ? 15.053 -2.420 5.651 1.00 93.19 189 SER A N 1
ATOM 1439 C CA . SER A 1 189 ? 15.074 -1.606 6.868 1.00 93.19 189 SER A CA 1
ATOM 1440 C C . SER A 1 189 ? 13.743 -0.887 7.125 1.00 93.19 189 SER A C 1
ATOM 1442 O O . SER A 1 189 ? 13.263 -0.882 8.259 1.00 93.19 189 SER A O 1
ATOM 1444 N N . SER A 1 190 ? 13.098 -0.355 6.083 1.00 92.56 190 SER A N 1
ATOM 1445 C CA . SER A 1 190 ? 11.805 0.327 6.169 1.00 92.56 190 SER A CA 1
ATOM 1446 C C . SER A 1 190 ? 10.674 -0.629 6.520 1.00 92.56 190 SER A C 1
ATOM 1448 O O . SER A 1 190 ? 9.849 -0.293 7.371 1.00 92.56 190 SER A O 1
ATOM 1450 N N . VAL A 1 191 ? 10.644 -1.839 5.950 1.00 95.25 191 VAL A N 1
ATOM 1451 C CA . VAL A 1 191 ? 9.640 -2.857 6.307 1.00 95.25 191 VAL A CA 1
ATOM 1452 C C . VAL A 1 191 ? 9.764 -3.246 7.779 1.00 95.25 191 VAL A C 1
ATOM 1454 O O . VAL A 1 191 ? 8.773 -3.208 8.508 1.00 95.25 191 VAL A O 1
ATOM 1457 N N . GLN A 1 192 ? 10.976 -3.549 8.250 1.00 95.62 192 GLN A N 1
ATOM 1458 C CA . GLN A 1 192 ? 11.214 -3.900 9.654 1.00 95.62 192 GLN A CA 1
ATOM 1459 C C . GLN A 1 192 ? 10.856 -2.752 10.605 1.00 95.62 192 GLN A C 1
ATOM 1461 O O . GLN A 1 192 ? 10.216 -2.965 11.636 1.00 95.62 192 GLN A O 1
ATOM 1466 N N . ALA A 1 193 ? 11.223 -1.521 10.247 1.00 93.50 193 ALA A N 1
ATOM 1467 C CA . ALA A 1 193 ? 10.894 -0.351 11.046 1.00 93.50 193 ALA A CA 1
ATOM 1468 C C . ALA A 1 193 ? 9.378 -0.080 11.080 1.00 93.50 193 ALA A C 1
ATOM 1470 O O . ALA A 1 193 ? 8.854 0.287 12.131 1.00 93.50 193 ALA A O 1
ATOM 1471 N N . SER A 1 194 ? 8.670 -0.293 9.967 1.00 94.50 194 SER A N 1
ATOM 1472 C CA . SER A 1 194 ? 7.210 -0.134 9.888 1.00 94.50 194 SER A CA 1
ATOM 1473 C C . SER A 1 194 ? 6.489 -1.195 10.717 1.00 94.50 194 SER A C 1
ATOM 1475 O O . SER A 1 194 ? 5.582 -0.857 11.472 1.00 94.50 194 SER A O 1
ATOM 1477 N N . LEU A 1 195 ? 6.938 -2.456 10.676 1.00 96.31 195 LEU A N 1
ATOM 1478 C CA . LEU A 1 195 ? 6.421 -3.527 11.540 1.00 96.31 195 LEU A CA 1
ATOM 1479 C C . LEU A 1 195 ? 6.548 -3.179 13.025 1.00 96.31 195 LEU A C 1
ATOM 1481 O O . LEU A 1 195 ? 5.588 -3.338 13.778 1.00 96.31 195 LEU A O 1
ATOM 1485 N N . ALA A 1 196 ? 7.708 -2.657 13.435 1.00 96.12 196 ALA A N 1
ATOM 1486 C CA . ALA A 1 196 ? 7.944 -2.247 14.816 1.00 96.12 196 ALA A CA 1
ATOM 1487 C C . ALA A 1 196 ? 7.012 -1.102 15.250 1.00 96.12 196 ALA A C 1
ATOM 1489 O O . ALA A 1 196 ? 6.476 -1.139 16.357 1.00 96.12 196 ALA A O 1
ATOM 1490 N N . ARG A 1 197 ? 6.780 -0.108 14.380 1.00 94.88 197 ARG A N 1
ATOM 1491 C CA . ARG A 1 197 ? 5.864 1.014 14.658 1.00 94.88 197 ARG A CA 1
ATOM 1492 C C . ARG A 1 197 ? 4.404 0.574 14.714 1.00 94.88 197 ARG A C 1
ATOM 1494 O O . ARG A 1 197 ? 3.700 0.953 15.642 1.00 94.88 197 ARG A O 1
ATOM 1501 N N . LEU A 1 198 ? 3.983 -0.263 13.767 1.00 95.31 198 LEU A N 1
ATOM 1502 C CA . LEU A 1 198 ? 2.631 -0.822 13.705 1.00 95.31 198 LEU A CA 1
ATOM 1503 C C . LEU A 1 198 ? 2.374 -1.878 14.789 1.00 95.31 198 LEU A C 1
ATOM 1505 O O . LEU A 1 198 ? 1.221 -2.215 15.039 1.00 95.31 198 LEU A O 1
ATOM 1509 N N . LYS A 1 199 ? 3.427 -2.407 15.429 1.00 96.62 199 LYS A N 1
ATOM 1510 C CA . LYS A 1 199 ? 3.362 -3.505 16.407 1.00 96.62 199 LYS A CA 1
ATOM 1511 C C . LYS A 1 199 ? 2.689 -4.760 15.832 1.00 96.62 199 LYS A C 1
ATOM 1513 O O . LYS A 1 199 ? 1.919 -5.437 16.513 1.00 96.62 199 LYS A O 1
ATOM 1518 N N . LEU A 1 200 ? 2.981 -5.069 14.568 1.00 96.88 200 LEU A N 1
ATOM 1519 C CA . LEU A 1 200 ? 2.433 -6.221 13.848 1.00 96.88 200 LEU A CA 1
ATOM 1520 C C . LEU A 1 200 ? 3.521 -7.259 13.567 1.00 96.88 200 LEU A C 1
ATOM 1522 O O . LEU A 1 200 ? 4.690 -6.921 13.406 1.00 96.88 200 LEU A O 1
ATOM 1526 N N . SER A 1 201 ? 3.122 -8.528 13.461 1.00 96.44 201 SER A N 1
ATOM 1527 C CA . SER A 1 201 ? 4.012 -9.612 13.024 1.00 96.44 201 SER A CA 1
ATOM 1528 C C . SER A 1 201 ? 4.231 -9.628 11.509 1.00 96.44 201 SER A C 1
ATOM 1530 O O . SER A 1 201 ? 5.292 -10.043 11.053 1.00 96.44 201 SER A O 1
ATOM 1532 N N . TYR A 1 202 ? 3.244 -9.165 10.739 1.00 98.19 202 TYR A N 1
ATOM 1533 C CA . TYR A 1 202 ? 3.320 -9.019 9.288 1.00 98.19 202 TYR A CA 1
ATOM 1534 C C . TYR A 1 202 ? 2.443 -7.862 8.795 1.00 98.19 202 TYR A C 1
ATOM 1536 O O . TYR A 1 202 ? 1.442 -7.501 9.426 1.00 98.19 202 TYR A O 1
ATOM 1544 N N . ILE A 1 203 ? 2.791 -7.328 7.628 1.00 98.00 203 ILE A N 1
ATOM 1545 C CA . ILE A 1 203 ? 2.009 -6.353 6.857 1.00 98.00 203 ILE A CA 1
ATOM 1546 C C . ILE A 1 203 ? 1.332 -7.091 5.694 1.00 98.00 203 ILE A C 1
ATOM 1548 O O . ILE A 1 203 ? 1.936 -7.967 5.079 1.00 98.00 203 ILE A O 1
ATOM 1552 N N . ASP A 1 204 ? 0.077 -6.772 5.372 1.00 98.25 204 ASP A N 1
ATOM 1553 C CA . ASP A 1 204 ? -0.602 -7.458 4.265 1.00 98.25 204 ASP A CA 1
ATOM 1554 C C . ASP A 1 204 ? -0.062 -6.997 2.915 1.00 98.25 204 ASP A C 1
ATOM 1556 O O . ASP A 1 204 ? 0.178 -7.819 2.035 1.00 98.25 204 ASP A O 1
ATOM 1560 N N . ILE A 1 205 ? 0.135 -5.687 2.746 1.00 97.56 205 ILE A N 1
ATOM 1561 C CA . ILE A 1 205 ? 0.585 -5.112 1.480 1.00 97.56 205 ILE A CA 1
ATOM 1562 C C . ILE A 1 205 ? 1.668 -4.063 1.729 1.00 97.56 205 ILE A C 1
ATOM 1564 O O . ILE A 1 205 ? 1.451 -3.094 2.454 1.00 97.56 205 ILE A O 1
ATOM 1568 N N . VAL A 1 206 ? 2.820 -4.209 1.078 1.00 97.19 206 VAL A N 1
ATOM 1569 C CA . VAL A 1 206 ? 3.798 -3.117 0.965 1.00 97.19 206 VAL A CA 1
ATOM 1570 C C . VAL A 1 206 ? 3.757 -2.542 -0.441 1.00 97.19 206 VAL A C 1
ATOM 1572 O O . VAL A 1 206 ? 3.917 -3.256 -1.429 1.00 97.19 206 VAL A O 1
ATOM 1575 N N . ILE A 1 207 ? 3.531 -1.239 -0.536 1.00 95.75 207 ILE A N 1
ATOM 1576 C CA . ILE A 1 207 ? 3.401 -0.522 -1.799 1.00 95.75 207 ILE A CA 1
ATOM 1577 C C . ILE A 1 207 ? 4.652 0.326 -2.024 1.00 95.75 207 ILE A C 1
ATOM 1579 O O . ILE A 1 207 ? 5.063 1.115 -1.175 1.00 95.75 207 ILE A O 1
ATOM 1583 N N . VAL A 1 208 ? 5.251 0.197 -3.199 1.00 94.75 208 VAL A N 1
ATOM 1584 C CA . VAL A 1 208 ? 6.331 1.077 -3.639 1.00 94.75 208 VAL A CA 1
ATOM 1585 C C . VAL A 1 208 ? 5.730 2.426 -4.034 1.00 94.75 208 VAL A C 1
ATOM 1587 O O . VAL A 1 208 ? 4.999 2.505 -5.017 1.00 94.75 208 VAL A O 1
ATOM 1590 N N . HIS A 1 209 ? 6.003 3.485 -3.265 1.00 90.12 209 HIS A N 1
ATOM 1591 C CA . HIS A 1 209 ? 5.272 4.757 -3.389 1.00 90.12 209 HIS A CA 1
ATOM 1592 C C . HIS A 1 209 ? 5.555 5.507 -4.702 1.00 90.12 209 HIS A C 1
ATOM 1594 O O . HIS A 1 209 ? 4.723 6.266 -5.193 1.00 90.12 209 HIS A O 1
ATOM 1600 N N . LYS A 1 210 ? 6.752 5.345 -5.261 1.00 87.44 210 LYS A N 1
ATOM 1601 C CA . LYS A 1 210 ? 7.162 5.983 -6.513 1.00 87.44 210 LYS A CA 1
ATOM 1602 C C . LYS A 1 210 ? 8.228 5.126 -7.174 1.00 87.44 210 LYS A C 1
ATOM 1604 O O . LYS A 1 210 ? 8.968 4.454 -6.468 1.00 87.44 210 LYS A O 1
ATOM 1609 N N . CYS A 1 211 ? 8.312 5.147 -8.500 1.00 87.69 211 CYS A N 1
ATOM 1610 C CA . CYS A 1 211 ? 9.445 4.556 -9.202 1.00 87.69 211 CYS A CA 1
ATOM 1611 C C . CYS A 1 211 ? 10.749 5.291 -8.829 1.00 87.69 211 CYS A C 1
ATOM 1613 O O . CYS A 1 211 ? 10.755 6.515 -8.638 1.00 87.69 211 CYS A O 1
ATOM 1615 N N . ASP A 1 212 ? 11.839 4.539 -8.692 1.00 88.62 212 ASP A N 1
ATOM 1616 C CA . ASP A 1 212 ? 13.172 5.069 -8.420 1.00 88.62 212 ASP A CA 1
ATOM 1617 C C . ASP A 1 212 ? 14.058 4.884 -9.659 1.00 88.62 212 ASP A C 1
ATOM 1619 O O . ASP A 1 212 ? 14.503 3.768 -9.912 1.00 88.62 212 ASP A O 1
ATOM 1623 N N . PRO A 1 213 ? 14.350 5.953 -10.422 1.00 87.06 213 PRO A N 1
ATOM 1624 C CA . PRO A 1 213 ? 15.152 5.842 -11.637 1.00 87.06 213 PRO A CA 1
ATOM 1625 C C . PRO A 1 213 ? 16.617 5.474 -11.362 1.00 87.06 213 PRO A C 1
ATOM 1627 O O . PRO A 1 213 ? 17.345 5.158 -12.299 1.00 87.06 213 PRO A O 1
ATOM 1630 N N . MET A 1 214 ? 17.074 5.551 -10.107 1.00 89.12 214 MET A N 1
ATOM 1631 C CA . MET A 1 214 ? 18.448 5.217 -9.723 1.00 89.12 214 MET A CA 1
ATOM 1632 C C . MET A 1 214 ? 18.597 3.758 -9.272 1.00 89.12 214 MET A C 1
ATOM 1634 O O . MET A 1 214 ? 19.723 3.275 -9.155 1.00 89.12 214 MET A O 1
ATOM 1638 N N . CYS A 1 215 ? 17.492 3.052 -9.011 1.00 91.88 215 CYS A N 1
ATOM 1639 C CA . CYS A 1 215 ? 17.508 1.671 -8.543 1.00 91.88 215 CYS A CA 1
ATOM 1640 C C . CYS A 1 215 ? 17.007 0.729 -9.647 1.00 91.88 215 CYS A C 1
ATOM 1642 O O . CYS A 1 215 ? 15.882 0.893 -10.118 1.00 91.88 215 CYS A O 1
ATOM 1644 N N . PRO A 1 216 ? 17.797 -0.281 -10.057 1.00 94.44 216 PRO A N 1
ATOM 1645 C CA . PRO A 1 216 ? 17.348 -1.245 -11.049 1.00 94.44 216 PRO A CA 1
ATOM 1646 C C . PRO A 1 216 ? 16.088 -1.980 -10.589 1.00 94.44 216 PRO A C 1
ATOM 1648 O O . PRO A 1 216 ? 16.036 -2.514 -9.478 1.00 94.44 216 PRO A O 1
ATOM 1651 N N . THR A 1 217 ? 15.106 -2.104 -11.481 1.00 95.31 217 THR A N 1
ATOM 1652 C CA . THR A 1 217 ? 13.852 -2.825 -11.221 1.00 95.31 217 THR A CA 1
ATOM 1653 C C . THR A 1 217 ? 14.095 -4.253 -10.715 1.00 95.31 217 THR A C 1
ATOM 1655 O O . THR A 1 217 ? 13.361 -4.730 -9.850 1.00 95.31 217 THR A O 1
ATOM 1658 N N . GLU A 1 218 ? 15.150 -4.930 -11.190 1.00 96.44 218 GLU A N 1
ATOM 1659 C CA . GLU A 1 218 ? 15.550 -6.257 -10.695 1.00 96.44 218 GLU A CA 1
ATOM 1660 C C . GLU A 1 218 ? 15.823 -6.265 -9.178 1.00 96.44 218 GLU A C 1
ATOM 1662 O O . GLU A 1 218 ? 15.380 -7.171 -8.465 1.00 96.44 218 GLU A O 1
ATOM 1667 N N . GLU A 1 219 ? 16.537 -5.261 -8.664 1.00 97.12 219 GLU A N 1
ATOM 1668 C CA . GLU A 1 219 ? 16.864 -5.177 -7.240 1.00 97.12 219 GLU A CA 1
ATOM 1669 C C . GLU A 1 219 ? 15.591 -5.014 -6.405 1.00 97.12 219 GLU A C 1
ATOM 1671 O O . GLU A 1 219 ? 15.411 -5.718 -5.404 1.00 97.12 219 GLU A O 1
ATOM 1676 N N . ILE A 1 220 ? 14.674 -4.162 -6.871 1.00 96.62 220 ILE A N 1
ATOM 1677 C CA . ILE A 1 220 ? 13.382 -3.900 -6.232 1.00 96.62 220 ILE A CA 1
ATOM 1678 C C . ILE A 1 220 ? 12.559 -5.190 -6.155 1.00 96.62 220 ILE A C 1
ATOM 1680 O O . ILE A 1 220 ? 12.133 -5.583 -5.066 1.00 96.62 220 ILE A O 1
ATOM 1684 N N . VAL A 1 221 ? 12.371 -5.906 -7.27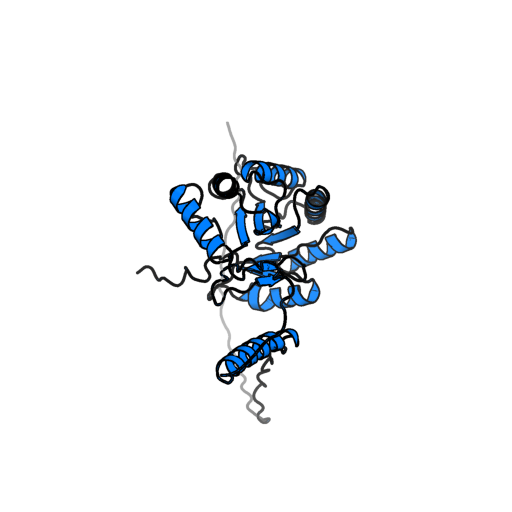2 1.00 97.19 221 VAL A N 1
ATOM 1685 C CA . VAL A 1 221 ? 11.542 -7.128 -7.284 1.00 97.19 221 VAL A CA 1
ATOM 1686 C C . VAL A 1 221 ? 12.142 -8.244 -6.425 1.00 97.19 221 VAL A C 1
ATOM 1688 O O . VAL A 1 221 ? 11.406 -8.962 -5.741 1.00 97.19 221 VAL A O 1
ATOM 1691 N N . ARG A 1 222 ? 13.477 -8.372 -6.384 1.00 98.19 222 ARG A N 1
ATOM 1692 C CA . ARG A 1 222 ? 14.169 -9.339 -5.514 1.00 98.19 222 ARG A CA 1
ATOM 1693 C C . ARG A 1 222 ? 14.090 -8.952 -4.041 1.00 98.19 222 ARG A C 1
ATOM 1695 O O . ARG A 1 222 ? 14.022 -9.832 -3.180 1.00 98.19 222 ARG A O 1
ATOM 1702 N N . ALA A 1 223 ? 14.125 -7.660 -3.721 1.00 97.88 223 ALA A N 1
ATOM 1703 C CA . ALA A 1 223 ? 13.940 -7.168 -2.360 1.00 97.88 223 ALA A CA 1
ATOM 1704 C C . ALA A 1 223 ? 12.505 -7.410 -1.872 1.00 97.88 223 ALA A C 1
ATOM 1706 O O . ALA A 1 223 ? 12.325 -7.975 -0.793 1.00 97.88 223 ALA A O 1
ATOM 1707 N N . MET A 1 224 ? 11.502 -7.094 -2.695 1.00 98.00 224 MET A N 1
ATOM 1708 C CA . MET A 1 224 ? 10.090 -7.338 -2.380 1.00 98.00 224 MET A CA 1
ATOM 1709 C C . MET A 1 224 ? 9.783 -8.832 -2.239 1.00 98.00 224 MET A C 1
ATOM 1711 O O . MET A 1 224 ? 9.139 -9.253 -1.281 1.00 98.00 224 MET A O 1
ATOM 1715 N N . THR A 1 225 ? 10.332 -9.662 -3.126 1.00 98.31 225 THR A N 1
ATOM 1716 C CA . THR A 1 225 ? 10.224 -11.122 -3.001 1.00 98.31 225 THR A CA 1
ATOM 1717 C C . THR A 1 225 ? 10.865 -11.617 -1.707 1.00 98.31 225 THR A C 1
ATOM 1719 O O . THR A 1 225 ? 10.290 -12.452 -1.020 1.00 98.31 225 THR A O 1
ATOM 1722 N N . HIS A 1 226 ? 12.028 -11.079 -1.328 1.00 98.44 226 HIS A N 1
ATOM 1723 C CA . HIS A 1 226 ? 12.700 -11.472 -0.094 1.00 98.44 226 HIS A CA 1
ATOM 1724 C C . HIS A 1 226 ? 11.866 -11.167 1.155 1.00 98.44 226 HIS A C 1
ATOM 1726 O O . HIS A 1 226 ? 11.704 -12.061 1.982 1.00 98.44 226 HIS A O 1
ATOM 1732 N N . VAL A 1 227 ? 11.319 -9.954 1.296 1.00 98.38 227 VAL A N 1
ATOM 1733 C CA . VAL A 1 227 ? 10.515 -9.603 2.484 1.00 98.38 227 VAL A CA 1
ATOM 1734 C C . VAL A 1 227 ? 9.229 -10.431 2.579 1.00 98.38 227 VAL A C 1
ATOM 1736 O O . VAL A 1 227 ? 8.789 -10.733 3.688 1.00 98.38 227 VAL A O 1
ATOM 1739 N N . ILE A 1 228 ? 8.677 -10.868 1.441 1.00 98.44 228 ILE A N 1
ATOM 1740 C CA . ILE A 1 228 ? 7.547 -11.804 1.418 1.00 98.44 228 ILE A CA 1
ATOM 1741 C C . ILE A 1 228 ? 7.981 -13.205 1.848 1.00 98.44 228 ILE A C 1
ATOM 1743 O O . ILE A 1 228 ? 7.360 -13.799 2.724 1.00 98.44 228 ILE A O 1
ATOM 1747 N N . SER A 1 229 ? 9.093 -13.717 1.317 1.00 98.19 229 SER A N 1
ATOM 1748 C CA . SER A 1 229 ? 9.631 -15.023 1.719 1.00 98.19 229 SER A CA 1
ATOM 1749 C C . SER A 1 229 ? 10.042 -15.085 3.195 1.00 98.19 229 SER A C 1
ATOM 1751 O O . SER A 1 229 ? 10.048 -16.164 3.776 1.00 98.19 229 SER A O 1
ATOM 1753 N N . GLN A 1 230 ? 10.387 -13.950 3.815 1.00 98.25 230 GLN A N 1
ATOM 1754 C CA . GLN A 1 230 ? 10.633 -13.858 5.261 1.00 98.25 230 GLN A CA 1
ATOM 1755 C C . GLN A 1 230 ? 9.343 -13.862 6.104 1.00 98.25 230 GLN A C 1
ATOM 1757 O O . GLN A 1 230 ? 9.419 -13.955 7.327 1.00 98.25 230 GLN A O 1
ATOM 1762 N N . GLY A 1 231 ? 8.164 -13.743 5.485 1.00 97.94 231 GLY A N 1
ATOM 1763 C CA . GLY A 1 231 ? 6.875 -13.676 6.178 1.00 97.94 231 GLY A CA 1
ATOM 1764 C C . GLY A 1 231 ? 6.569 -12.318 6.817 1.00 97.94 231 GLY A C 1
ATOM 1765 O O . GLY A 1 231 ? 5.596 -12.194 7.554 1.00 97.94 231 GLY A O 1
ATOM 1766 N N . TRP A 1 232 ? 7.378 -11.291 6.542 1.00 98.44 232 TRP A N 1
ATOM 1767 C CA . TRP A 1 232 ? 7.153 -9.924 7.033 1.00 98.44 232 TRP A CA 1
ATOM 1768 C C . TRP A 1 232 ? 6.031 -9.217 6.276 1.00 98.44 232 TRP A C 1
ATOM 1770 O O . TRP A 1 232 ? 5.385 -8.312 6.806 1.00 98.44 232 TRP A O 1
ATOM 1780 N N . VAL A 1 233 ? 5.819 -9.619 5.025 1.00 98.44 233 VAL A N 1
ATOM 1781 C CA . VAL A 1 233 ? 4.862 -9.023 4.098 1.00 98.44 233 VAL A CA 1
ATOM 1782 C C . VAL A 1 233 ? 4.114 -10.140 3.374 1.00 98.44 233 VAL A C 1
ATOM 1784 O O . VAL A 1 233 ? 4.734 -11.122 2.984 1.00 98.44 233 VAL A O 1
ATOM 1787 N N . MET A 1 234 ? 2.803 -10.010 3.165 1.00 98.00 234 MET A N 1
ATOM 1788 C CA . MET A 1 234 ? 2.036 -11.019 2.414 1.00 98.00 234 MET A CA 1
ATOM 1789 C C . MET A 1 234 ? 2.056 -10.754 0.904 1.00 98.00 234 MET A C 1
ATOM 1791 O O . MET A 1 234 ? 2.242 -11.672 0.108 1.00 98.00 234 MET A O 1
ATOM 1795 N N . TYR A 1 235 ? 1.890 -9.493 0.506 1.00 98.12 235 TYR A N 1
ATOM 1796 C CA . TYR A 1 235 ? 1.840 -9.061 -0.888 1.00 98.12 235 TYR A CA 1
ATOM 1797 C C . TYR A 1 235 ? 2.555 -7.730 -1.089 1.00 98.12 235 TYR A C 1
ATOM 1799 O O . TYR A 1 235 ? 2.777 -6.963 -0.154 1.00 98.12 235 TYR A O 1
ATOM 1807 N N . TRP A 1 236 ? 2.857 -7.403 -2.341 1.00 97.75 236 TRP A N 1
ATOM 1808 C CA . TRP A 1 236 ? 3.380 -6.089 -2.677 1.00 97.75 236 TRP A CA 1
ATOM 1809 C C . TRP A 1 236 ? 2.679 -5.468 -3.879 1.00 97.75 236 TRP A C 1
ATOM 1811 O O . TRP A 1 236 ? 1.968 -6.138 -4.635 1.00 97.75 236 TRP A O 1
ATOM 1821 N N . GLY A 1 237 ? 2.864 -4.164 -4.031 1.00 96.00 237 GLY A N 1
ATOM 1822 C CA . GLY A 1 237 ? 2.305 -3.397 -5.130 1.00 96.00 237 GLY A CA 1
ATOM 1823 C C . GLY A 1 237 ? 3.105 -2.151 -5.451 1.00 96.00 237 GLY A C 1
ATOM 1824 O O . GLY A 1 237 ? 4.131 -1.862 -4.835 1.00 96.00 237 GLY A O 1
ATOM 1825 N N . THR A 1 238 ? 2.602 -1.405 -6.418 1.00 95.12 238 THR A N 1
ATOM 1826 C CA . THR A 1 238 ? 3.208 -0.186 -6.945 1.00 95.12 238 THR A CA 1
ATOM 1827 C C . THR A 1 238 ? 2.256 0.992 -6.756 1.00 95.12 238 THR A C 1
ATOM 1829 O O . THR A 1 238 ? 1.063 0.813 -6.502 1.00 95.12 238 THR A O 1
ATOM 1832 N N . SER A 1 239 ? 2.779 2.214 -6.801 1.00 92.62 239 SER A N 1
ATOM 1833 C CA . SER A 1 239 ? 1.974 3.431 -6.791 1.00 92.62 239 SER A CA 1
ATOM 1834 C C . SER A 1 239 ? 2.622 4.508 -7.634 1.00 92.62 239 SER A C 1
ATOM 1836 O O . SER A 1 239 ? 3.823 4.742 -7.535 1.00 92.62 239 SER A O 1
ATOM 1838 N N . ARG A 1 240 ? 1.811 5.186 -8.451 1.00 88.81 240 ARG A N 1
ATOM 1839 C CA . ARG A 1 240 ? 2.260 6.215 -9.405 1.00 88.81 240 ARG A CA 1
ATOM 1840 C C . ARG A 1 240 ? 3.254 5.691 -10.449 1.00 88.81 240 ARG A C 1
ATOM 1842 O O . ARG A 1 240 ? 3.967 6.490 -11.046 1.00 88.81 240 ARG A O 1
ATOM 1849 N N . TRP A 1 241 ? 3.276 4.384 -10.704 1.00 92.88 241 TRP A N 1
ATOM 1850 C CA . TRP A 1 241 ? 4.100 3.801 -11.766 1.00 92.88 241 TRP A CA 1
ATOM 1851 C C . TRP A 1 241 ? 3.376 3.909 -13.109 1.00 92.88 241 TRP A C 1
ATOM 1853 O O . TRP A 1 241 ? 2.152 3.784 -13.190 1.00 92.88 241 TRP A O 1
ATOM 1863 N N . SER A 1 242 ? 4.106 4.167 -14.180 1.00 93.38 242 SER A N 1
ATOM 1864 C CA . SER A 1 242 ? 3.587 4.084 -15.541 1.00 93.38 242 SER A CA 1
ATOM 1865 C C . SER A 1 242 ? 3.251 2.629 -15.904 1.00 93.38 242 SER A C 1
ATOM 1867 O O . SER A 1 242 ? 3.824 1.693 -15.340 1.00 93.38 242 SER A O 1
ATOM 1869 N N . PRO A 1 243 ? 2.350 2.396 -16.877 1.00 92.69 243 PRO A N 1
ATOM 1870 C CA . PRO A 1 243 ? 2.071 1.043 -17.357 1.00 92.69 243 PRO A CA 1
ATOM 1871 C C . PRO A 1 243 ? 3.323 0.294 -17.833 1.00 92.69 243 PRO A C 1
ATOM 1873 O O . PRO A 1 243 ? 3.410 -0.920 -17.665 1.00 92.69 243 PRO A O 1
ATOM 1876 N N . VAL A 1 244 ? 4.300 1.022 -18.387 1.00 94.81 244 VAL A N 1
ATOM 1877 C CA . VAL A 1 244 ? 5.577 0.470 -18.857 1.00 94.81 244 VAL A CA 1
ATOM 1878 C C . VAL A 1 244 ? 6.406 -0.049 -17.685 1.00 94.81 244 VAL A C 1
ATOM 1880 O O . VAL A 1 244 ? 6.808 -1.207 -17.707 1.00 94.81 244 VAL A O 1
ATOM 1883 N N . GLU A 1 245 ? 6.582 0.751 -16.632 1.00 95.25 245 GLU A N 1
ATOM 1884 C CA . GLU A 1 245 ? 7.339 0.350 -15.435 1.00 95.25 245 GLU A CA 1
ATOM 1885 C C . GLU A 1 245 ? 6.684 -0.847 -14.724 1.00 95.25 245 GLU A C 1
ATOM 1887 O O . GLU A 1 245 ? 7.365 -1.765 -14.267 1.00 95.25 245 GLU A O 1
ATOM 1892 N N . ILE A 1 246 ? 5.346 -0.892 -14.667 1.00 94.62 246 ILE A N 1
ATOM 1893 C CA . ILE A 1 246 ? 4.610 -2.029 -14.086 1.00 94.62 246 ILE A CA 1
ATOM 1894 C C . ILE A 1 246 ? 4.862 -3.310 -14.895 1.00 94.62 246 ILE A C 1
ATOM 1896 O O . ILE A 1 246 ? 5.092 -4.380 -14.324 1.00 94.62 246 ILE A O 1
ATOM 1900 N N . MET A 1 247 ? 4.823 -3.217 -16.226 1.00 95.25 247 MET A N 1
ATOM 1901 C CA . MET A 1 247 ? 5.099 -4.350 -17.112 1.00 95.25 247 MET A CA 1
ATOM 1902 C C . MET A 1 247 ? 6.565 -4.784 -17.063 1.00 95.25 247 MET A C 1
ATOM 1904 O O . MET A 1 247 ? 6.843 -5.982 -17.144 1.00 95.25 247 MET A O 1
ATOM 1908 N N . GLU A 1 248 ? 7.497 -3.848 -16.893 1.00 95.69 248 GLU A N 1
ATOM 1909 C CA . GLU A 1 248 ? 8.913 -4.142 -16.678 1.00 95.69 248 GLU A CA 1
ATOM 1910 C C . GLU A 1 248 ? 9.110 -4.929 -15.377 1.00 95.69 248 GLU A C 1
ATOM 1912 O O . GLU A 1 248 ? 9.711 -6.005 -15.392 1.00 95.69 248 GLU A O 1
ATOM 1917 N N . ALA A 1 249 ? 8.516 -4.468 -14.269 1.00 96.00 249 ALA A N 1
ATOM 1918 C CA . ALA A 1 249 ? 8.540 -5.196 -13.003 1.00 96.00 249 ALA A CA 1
ATOM 1919 C C . ALA A 1 249 ? 7.936 -6.596 -13.143 1.00 96.00 249 ALA A C 1
ATOM 1921 O O . ALA A 1 249 ? 8.539 -7.570 -12.697 1.00 96.00 249 ALA A O 1
ATOM 1922 N N . TYR A 1 250 ? 6.787 -6.723 -13.812 1.00 96.25 250 TYR A N 1
ATOM 1923 C CA . TYR A 1 250 ? 6.176 -8.024 -14.081 1.00 96.25 250 TYR A CA 1
ATOM 1924 C C . TYR A 1 250 ? 7.103 -8.945 -14.887 1.00 96.25 250 TYR A C 1
ATOM 1926 O O . TYR A 1 250 ? 7.255 -10.120 -14.549 1.00 96.25 250 TYR A O 1
ATOM 1934 N N . THR A 1 251 ? 7.745 -8.420 -15.931 1.00 96.44 251 THR A N 1
ATOM 1935 C CA . THR A 1 251 ? 8.659 -9.181 -16.794 1.00 96.44 251 THR A CA 1
ATOM 1936 C C . THR A 1 251 ? 9.878 -9.658 -16.011 1.00 96.44 251 THR A C 1
ATOM 1938 O O . THR A 1 251 ? 10.193 -10.848 -16.050 1.00 96.44 251 THR A O 1
ATOM 1941 N N . ASN A 1 252 ? 10.487 -8.785 -15.207 1.00 96.50 252 ASN A N 1
ATOM 1942 C CA . ASN A 1 252 ? 11.585 -9.151 -14.312 1.00 96.50 252 ASN A CA 1
ATOM 1943 C C . ASN A 1 252 ? 11.148 -10.210 -13.293 1.00 96.50 252 ASN A C 1
ATOM 1945 O O . ASN A 1 252 ? 11.858 -11.191 -13.072 1.00 96.50 252 ASN A O 1
ATOM 1949 N N . CYS A 1 253 ? 9.946 -10.078 -12.720 1.00 97.00 253 CYS A N 1
ATOM 1950 C CA . CYS A 1 253 ? 9.394 -11.096 -11.831 1.00 97.00 253 CYS A CA 1
ATOM 1951 C C . CYS A 1 253 ? 9.287 -12.460 -12.521 1.00 97.00 253 CYS A C 1
ATOM 1953 O O . CYS A 1 253 ? 9.693 -13.470 -11.951 1.00 97.00 253 CYS A O 1
ATOM 1955 N N . ARG A 1 254 ? 8.793 -12.502 -13.763 1.00 95.56 254 ARG A N 1
ATOM 1956 C CA . ARG A 1 254 ? 8.697 -13.746 -14.536 1.00 95.56 254 ARG A CA 1
ATOM 1957 C C . ARG A 1 254 ? 10.062 -14.331 -14.883 1.00 95.56 254 ARG A C 1
ATOM 1959 O O . ARG A 1 254 ? 10.245 -15.534 -14.728 1.00 95.56 254 ARG A O 1
ATOM 1966 N N . GLN A 1 255 ? 11.008 -13.499 -15.304 1.00 97.44 255 GLN A N 1
ATOM 1967 C CA . GLN A 1 255 ? 12.350 -13.927 -15.696 1.00 97.44 255 GLN A CA 1
ATOM 1968 C C . GLN A 1 255 ? 13.145 -14.504 -14.520 1.00 97.44 255 GLN A C 1
ATOM 1970 O O . GLN A 1 255 ? 13.832 -15.511 -14.671 1.00 97.44 255 GLN A O 1
ATOM 1975 N N . PHE A 1 256 ? 13.036 -13.892 -13.340 1.00 96.44 256 PHE A N 1
ATOM 1976 C CA . PHE A 1 256 ? 13.809 -14.276 -12.156 1.00 96.44 256 PHE A CA 1
ATOM 1977 C C . PHE A 1 256 ? 13.024 -15.124 -11.149 1.00 96.44 256 PHE A C 1
ATOM 1979 O O . PHE A 1 256 ? 13.483 -15.301 -10.020 1.00 96.44 256 PHE A O 1
ATOM 1986 N N . ASN A 1 257 ? 11.845 -15.626 -11.535 1.00 96.88 257 ASN A N 1
ATOM 1987 C CA . ASN A 1 257 ? 10.930 -16.379 -10.671 1.00 96.88 257 ASN A CA 1
ATOM 1988 C C . ASN A 1 257 ? 10.647 -15.671 -9.327 1.00 96.88 257 ASN A C 1
ATOM 1990 O O . ASN A 1 257 ? 10.666 -16.271 -8.253 1.00 96.88 257 ASN A O 1
ATOM 1994 N N . CYS A 1 258 ? 10.441 -14.359 -9.398 1.00 97.56 258 CYS A N 1
ATOM 1995 C CA . CYS A 1 258 ? 10.115 -13.490 -8.277 1.00 97.56 258 CYS A CA 1
ATOM 1996 C C . CYS A 1 258 ? 8.601 -13.234 -8.207 1.00 97.56 258 CYS A C 1
ATOM 1998 O O . CYS A 1 258 ? 7.860 -13.420 -9.175 1.00 97.56 258 CYS A O 1
ATOM 2000 N N . ILE A 1 259 ? 8.129 -12.793 -7.042 1.00 97.12 259 ILE A N 1
ATOM 2001 C CA . ILE A 1 259 ? 6.704 -12.560 -6.789 1.00 97.12 259 ILE A CA 1
ATOM 2002 C C . ILE A 1 259 ? 6.276 -11.277 -7.502 1.00 97.12 259 ILE A C 1
ATOM 2004 O O . ILE A 1 259 ? 6.927 -10.244 -7.362 1.00 97.12 259 ILE A O 1
ATOM 2008 N N . THR A 1 260 ? 5.184 -11.326 -8.263 1.00 96.31 260 THR A N 1
ATOM 2009 C CA . THR A 1 260 ? 4.655 -10.181 -9.024 1.00 96.31 260 THR A CA 1
ATOM 2010 C C . THR A 1 260 ? 3.865 -9.214 -8.135 1.00 96.31 260 THR A C 1
ATOM 2012 O O . THR A 1 260 ? 3.212 -9.675 -7.193 1.00 96.31 260 THR A O 1
ATOM 2015 N N . PRO A 1 261 ? 3.838 -7.905 -8.447 1.00 95.56 261 PRO A N 1
ATOM 2016 C CA . PRO A 1 261 ? 2.967 -6.969 -7.744 1.00 95.56 261 PRO A CA 1
ATOM 2017 C C . PRO A 1 261 ? 1.493 -7.287 -8.044 1.00 95.56 261 PRO A C 1
ATOM 2019 O O . PRO A 1 261 ? 1.168 -7.727 -9.146 1.00 95.56 261 PRO A O 1
ATOM 2022 N N . ILE A 1 262 ? 0.595 -7.079 -7.074 1.00 93.06 262 ILE A N 1
ATOM 2023 C CA . ILE A 1 262 ? -0.842 -7.421 -7.209 1.00 93.06 262 ILE A CA 1
ATOM 2024 C C . ILE A 1 262 ? -1.766 -6.202 -7.355 1.00 93.06 262 ILE A C 1
ATOM 2026 O O . ILE A 1 262 ? -2.936 -6.331 -7.727 1.00 93.06 262 ILE A O 1
ATOM 2030 N N . ILE A 1 263 ? -1.252 -5.015 -7.039 1.00 93.25 263 ILE A N 1
ATOM 2031 C CA . ILE A 1 263 ? -2.005 -3.767 -6.910 1.00 93.25 263 ILE A CA 1
ATOM 2032 C C . ILE A 1 263 ? -1.170 -2.612 -7.458 1.00 93.25 263 ILE A C 1
ATOM 2034 O O . ILE A 1 263 ? 0.017 -2.513 -7.157 1.00 93.25 263 ILE A O 1
ATOM 2038 N N . GLU A 1 264 ? -1.818 -1.735 -8.223 1.00 92.94 264 GLU A N 1
ATOM 2039 C CA . GLU A 1 264 ? -1.319 -0.396 -8.530 1.00 92.94 264 GLU A CA 1
ATOM 2040 C C . GLU A 1 264 ? -2.219 0.616 -7.822 1.00 92.94 264 GLU A C 1
ATOM 2042 O O . GLU A 1 264 ? -3.428 0.690 -8.083 1.00 92.94 264 GLU A O 1
ATOM 2047 N N . GLN A 1 265 ? -1.627 1.396 -6.920 1.00 91.75 265 GLN A N 1
ATOM 2048 C CA . GLN A 1 265 ? -2.309 2.490 -6.258 1.00 91.75 265 GLN A CA 1
ATOM 2049 C C . GLN A 1 265 ? -2.155 3.766 -7.091 1.00 91.75 265 GLN A C 1
ATOM 2051 O O . GLN A 1 265 ? -1.077 4.364 -7.143 1.00 91.75 265 GLN A O 1
ATOM 2056 N N . THR A 1 266 ? -3.228 4.177 -7.766 1.00 88.62 266 THR A N 1
ATOM 2057 C CA . THR A 1 266 ? -3.227 5.351 -8.653 1.00 88.62 266 THR A CA 1
ATOM 2058 C C . THR A 1 266 ? -4.238 6.391 -8.206 1.00 88.62 266 THR A C 1
ATOM 2060 O O . THR A 1 266 ? -5.272 6.064 -7.630 1.00 88.62 266 THR A O 1
ATOM 2063 N N . GLU A 1 267 ? -3.977 7.653 -8.520 1.00 87.69 267 GLU A N 1
ATOM 2064 C CA . GLU A 1 267 ? -4.984 8.701 -8.403 1.00 87.69 267 GLU A CA 1
ATOM 2065 C C . GLU A 1 267 ? -6.169 8.403 -9.330 1.00 87.69 267 GLU A C 1
ATOM 2067 O O . GLU A 1 267 ? -5.985 7.995 -10.481 1.00 87.69 267 GLU A O 1
ATOM 2072 N N . TYR A 1 268 ? -7.379 8.554 -8.790 1.00 87.69 268 TYR A N 1
ATOM 2073 C CA . TYR A 1 268 ? -8.615 8.412 -9.542 1.00 87.69 268 TYR A CA 1
ATOM 2074 C C . TYR A 1 268 ? -9.708 9.286 -8.929 1.00 87.69 268 TYR A C 1
ATOM 2076 O O . TYR A 1 268 ? -10.056 9.146 -7.753 1.00 87.69 268 TYR A O 1
ATOM 2084 N N . HIS A 1 269 ? -10.227 10.205 -9.733 1.00 87.62 269 HIS A N 1
ATOM 2085 C CA . HIS A 1 269 ? -11.371 11.066 -9.433 1.00 87.62 269 HIS A CA 1
ATOM 2086 C C . HIS A 1 269 ? -11.901 11.650 -10.748 1.00 87.62 269 HIS A C 1
ATOM 2088 O O . HIS A 1 269 ? -11.310 11.454 -11.804 1.00 87.62 269 HIS A O 1
ATOM 2094 N N . ILE A 1 270 ? -13.004 12.401 -10.710 1.00 87.62 270 ILE A N 1
ATOM 2095 C CA . ILE A 1 270 ? -13.683 12.888 -11.926 1.00 87.62 270 ILE A CA 1
ATOM 2096 C C . ILE A 1 270 ? -12.780 13.697 -12.882 1.00 87.62 270 ILE A C 1
ATOM 2098 O O . ILE A 1 270 ? -13.009 13.693 -14.088 1.00 87.62 270 ILE A O 1
ATOM 2102 N N . PHE A 1 271 ? -11.730 14.332 -12.354 1.00 89.50 271 PHE A N 1
ATOM 2103 C CA . PHE A 1 271 ? -10.752 15.123 -13.114 1.00 89.50 271 PHE A CA 1
ATOM 2104 C C . PHE A 1 271 ? -9.474 14.352 -13.493 1.00 89.50 271 PHE A C 1
ATOM 2106 O O . PHE A 1 271 ? -8.694 14.842 -14.299 1.00 89.50 271 PHE A O 1
ATOM 2113 N N . CYS A 1 272 ? -9.254 13.154 -12.940 1.00 87.38 272 CYS A N 1
ATOM 2114 C CA . CYS A 1 272 ? -8.097 12.302 -13.222 1.00 87.38 272 CYS A CA 1
ATOM 2115 C C . CYS A 1 272 ? -8.586 10.865 -13.441 1.00 87.38 272 CYS A C 1
ATOM 2117 O O . CYS A 1 272 ? -8.776 10.096 -12.497 1.00 87.38 272 CYS A O 1
ATOM 2119 N N . ARG A 1 273 ? -8.873 10.534 -14.705 1.00 90.75 273 ARG A N 1
ATOM 2120 C CA . ARG A 1 273 ? -9.545 9.282 -15.106 1.00 90.75 273 ARG A CA 1
ATOM 2121 C C . ARG A 1 273 ? -8.712 8.421 -16.047 1.00 90.75 273 ARG A C 1
ATOM 2123 O O . ARG A 1 273 ? -8.854 7.203 -16.043 1.00 90.75 273 ARG A O 1
ATOM 2130 N N . GLU A 1 274 ? -7.821 9.047 -16.814 1.00 91.75 274 GLU A N 1
ATOM 2131 C CA . GLU A 1 274 ? -7.120 8.431 -17.944 1.00 91.75 274 GLU A CA 1
ATOM 2132 C C . GLU A 1 274 ? -6.421 7.122 -17.561 1.00 91.75 274 GLU A C 1
ATOM 2134 O O . GLU A 1 274 ? -6.701 6.073 -18.139 1.00 91.75 274 GLU A O 1
ATOM 2139 N N . LYS A 1 275 ? -5.570 7.144 -16.527 1.00 87.88 275 LYS A N 1
ATOM 2140 C CA . LYS A 1 275 ? -4.802 5.954 -16.147 1.00 87.88 275 LYS A CA 1
ATOM 2141 C C . LYS A 1 275 ? -5.670 4.804 -15.647 1.00 87.88 275 LYS A C 1
ATOM 2143 O O . LYS A 1 275 ? -5.416 3.646 -15.985 1.00 87.88 275 LYS A O 1
ATOM 2148 N N . ALA A 1 276 ? -6.685 5.125 -14.855 1.00 87.44 276 ALA A N 1
ATOM 2149 C CA . ALA A 1 276 ? -7.577 4.136 -14.275 1.00 87.44 276 ALA A CA 1
ATOM 2150 C C . ALA A 1 276 ? -8.549 3.535 -15.296 1.00 87.44 276 ALA A C 1
ATOM 2152 O O . ALA A 1 276 ? -8.872 2.356 -15.191 1.00 87.44 276 ALA A O 1
ATOM 2153 N N . GLU A 1 277 ? -9.003 4.314 -16.276 1.00 89.44 277 GLU A N 1
ATOM 2154 C CA . GLU A 1 277 ? -10.019 3.870 -17.235 1.00 89.44 277 GLU A CA 1
ATOM 2155 C C . GLU A 1 277 ? -9.435 3.311 -18.533 1.00 89.44 277 GLU A C 1
ATOM 2157 O O . GLU A 1 277 ? -10.046 2.422 -19.119 1.00 89.44 277 GLU A O 1
ATOM 2162 N N . LEU A 1 278 ? -8.263 3.785 -18.974 1.00 90.31 278 LEU A N 1
ATOM 2163 C CA . LEU A 1 278 ? -7.653 3.344 -20.232 1.00 90.31 278 LEU A CA 1
ATOM 2164 C C . LEU A 1 278 ? -6.616 2.236 -20.020 1.00 90.31 278 LEU A C 1
ATOM 2166 O O . LEU A 1 278 ? -6.732 1.169 -20.615 1.00 90.31 278 LEU A O 1
ATOM 2170 N N . TYR A 1 279 ? -5.618 2.453 -19.155 1.00 89.56 279 TYR A N 1
ATOM 2171 C CA . TYR A 1 279 ? -4.460 1.549 -19.072 1.00 89.56 279 TYR A CA 1
ATOM 2172 C C . TYR A 1 279 ? -4.641 0.408 -18.062 1.00 89.56 279 TYR A C 1
ATOM 2174 O O . TYR A 1 279 ? -4.257 -0.735 -18.320 1.00 89.56 279 TYR A O 1
ATOM 2182 N N . LEU A 1 280 ? -5.221 0.682 -16.889 1.00 86.69 280 LEU A N 1
ATOM 2183 C CA . LEU A 1 280 ? -5.321 -0.336 -15.839 1.00 86.69 280 LEU A CA 1
ATOM 2184 C C . LEU A 1 280 ? -6.266 -1.515 -16.147 1.00 86.69 280 LEU A C 1
ATOM 2186 O O . LEU A 1 280 ? -5.933 -2.622 -15.719 1.00 86.69 280 LEU A O 1
ATOM 2190 N N . PRO A 1 281 ? -7.383 -1.374 -16.890 1.00 89.56 281 PRO A N 1
ATOM 2191 C CA . PRO A 1 281 ? -8.187 -2.531 -17.289 1.00 89.56 281 PRO A CA 1
ATOM 2192 C C . PRO A 1 281 ? -7.404 -3.502 -18.179 1.00 89.56 281 PRO A C 1
ATOM 2194 O O . PRO A 1 281 ? -7.537 -4.720 -18.047 1.00 89.56 281 PRO A O 1
ATOM 2197 N N . GLU A 1 282 ? -6.535 -2.979 -19.045 1.00 90.50 282 GLU A N 1
ATOM 2198 C CA . GLU A 1 282 ? -5.660 -3.796 -19.883 1.00 90.50 282 GLU A CA 1
ATOM 2199 C C . GLU A 1 282 ? -4.621 -4.549 -19.039 1.00 90.50 282 GLU A C 1
ATOM 2201 O O . GLU A 1 282 ? -4.460 -5.764 -19.194 1.00 90.50 282 GLU A O 1
ATOM 2206 N N . LEU A 1 283 ? -3.975 -3.863 -18.089 1.00 88.38 283 LEU A N 1
ATOM 2207 C CA . LEU A 1 283 ? -3.040 -4.486 -17.144 1.00 88.38 283 LEU A CA 1
ATOM 2208 C C . LEU A 1 283 ? -3.729 -5.545 -16.271 1.00 88.38 283 LEU A C 1
ATOM 2210 O O . LEU A 1 283 ? -3.184 -6.629 -16.060 1.00 88.38 283 LEU A O 1
ATOM 2214 N N . TYR A 1 284 ? -4.959 -5.300 -15.822 1.00 85.44 284 TYR A N 1
ATOM 2215 C CA . TYR A 1 284 ? -5.741 -6.298 -15.093 1.00 85.44 284 TYR A CA 1
ATOM 2216 C C . TYR A 1 284 ? -5.967 -7.562 -15.931 1.00 85.44 284 TYR A C 1
ATOM 2218 O O . TYR A 1 284 ? -5.739 -8.681 -15.461 1.00 85.44 284 TYR A O 1
ATOM 2226 N N . ASN A 1 285 ? -6.362 -7.404 -17.193 1.00 89.00 285 ASN A N 1
ATOM 2227 C CA . ASN A 1 285 ? -6.616 -8.539 -18.073 1.00 89.00 285 ASN A CA 1
ATOM 2228 C C . ASN A 1 285 ? -5.334 -9.329 -18.367 1.00 89.00 285 ASN A C 1
ATOM 2230 O O . ASN A 1 285 ? -5.344 -10.557 -18.224 1.00 89.00 285 ASN A O 1
ATOM 2234 N N . LYS A 1 286 ? -4.231 -8.637 -18.684 1.00 89.38 286 LYS A N 1
ATOM 2235 C CA . LYS A 1 286 ? -2.940 -9.243 -19.050 1.00 89.38 286 LYS A CA 1
ATOM 2236 C C . LYS A 1 286 ? -2.209 -9.880 -17.869 1.00 89.38 286 LYS A C 1
ATOM 2238 O O . LYS A 1 286 ? -1.814 -11.039 -17.951 1.00 89.38 286 LYS A O 1
ATOM 2243 N N . ILE A 1 287 ? -2.038 -9.141 -16.773 1.00 85.69 287 ILE A N 1
ATOM 2244 C CA . ILE A 1 287 ? -1.149 -9.527 -15.663 1.00 85.69 287 ILE A CA 1
ATOM 2245 C C . ILE A 1 287 ? -1.860 -9.665 -14.312 1.00 85.69 287 ILE A C 1
ATOM 2247 O O . ILE A 1 287 ? -1.275 -10.187 -13.368 1.00 85.69 287 ILE A O 1
ATOM 2251 N N . GLY A 1 288 ? -3.138 -9.283 -14.215 1.00 75.19 288 GLY A N 1
ATOM 2252 C CA . GLY A 1 288 ? -3.957 -9.503 -13.018 1.00 75.19 288 GLY A CA 1
ATOM 2253 C C . GLY A 1 288 ? -3.860 -8.427 -11.940 1.00 75.19 288 GLY A C 1
ATOM 2254 O O . GLY A 1 288 ? -4.377 -8.637 -10.843 1.00 75.19 288 GLY A O 1
ATOM 2255 N N . ILE A 1 289 ? -3.233 -7.288 -12.234 1.00 65.88 289 ILE A N 1
ATOM 2256 C CA . ILE A 1 289 ? -3.089 -6.163 -11.300 1.00 65.88 289 ILE A CA 1
ATOM 2257 C C . ILE A 1 289 ? -4.376 -5.340 -11.255 1.00 65.88 289 ILE A C 1
ATOM 2259 O O . ILE A 1 289 ? -4.910 -4.982 -12.302 1.00 65.88 289 ILE A O 1
ATOM 2263 N N . ARG A 1 290 ? -4.882 -5.017 -10.055 1.00 69.69 290 ARG A N 1
ATOM 2264 C CA . ARG A 1 290 ? -6.073 -4.158 -9.885 1.00 69.69 290 ARG A CA 1
ATOM 2265 C C . ARG A 1 290 ? -5.713 -2.749 -9.441 1.00 69.69 290 ARG A C 1
ATOM 2267 O O . ARG A 1 290 ? -4.731 -2.514 -8.744 1.00 69.69 290 ARG A O 1
ATOM 2274 N N . ILE A 1 291 ? -6.616 -1.849 -9.806 1.00 65.56 291 ILE A N 1
ATOM 2275 C CA . ILE A 1 291 ? -6.714 -0.470 -9.341 1.00 65.56 291 ILE A CA 1
ATOM 2276 C C . ILE A 1 291 ? -7.091 -0.438 -7.861 1.00 65.56 291 ILE A C 1
ATOM 2278 O O . ILE A 1 291 ? -8.146 -0.951 -7.475 1.00 65.56 291 ILE A O 1
ATOM 2282 N N . SER A 1 292 ? -6.289 0.247 -7.060 1.00 58.03 292 SER A N 1
ATOM 2283 C CA . SER A 1 292 ? -6.774 0.839 -5.817 1.00 58.03 292 SER A CA 1
ATOM 2284 C C . SER A 1 292 ? -6.633 2.353 -5.929 1.00 58.03 292 SER A C 1
ATOM 2286 O O . SER A 1 292 ? -5.515 2.837 -6.101 1.00 58.03 292 SER A O 1
ATOM 2288 N N . PRO A 1 293 ? -7.725 3.128 -5.904 1.00 53.22 293 PRO A N 1
ATOM 2289 C CA . PRO A 1 293 ? -7.616 4.580 -5.884 1.00 53.22 293 PRO A CA 1
ATOM 2290 C C . PRO A 1 293 ? -6.784 5.037 -4.671 1.00 53.22 293 PRO A C 1
ATOM 2292 O O . PRO A 1 293 ? -7.117 4.691 -3.541 1.00 53.22 293 PRO A O 1
ATOM 2295 N N . CYS A 1 294 ? -5.720 5.828 -4.875 1.00 42.12 294 CYS A N 1
ATOM 2296 C CA . CYS A 1 294 ? -4.988 6.517 -3.792 1.00 42.12 294 CYS A CA 1
ATOM 2297 C C . CYS A 1 294 ? -5.931 7.408 -2.968 1.00 42.12 294 CYS A C 1
ATOM 2299 O O . CYS A 1 294 ? -5.696 7.688 -1.796 1.00 42.12 294 CYS A O 1
ATOM 2301 N N . THR A 1 295 ? -7.026 7.839 -3.583 1.00 35.56 295 THR A N 1
ATOM 2302 C CA . THR A 1 295 ? -8.131 8.537 -2.955 1.00 35.56 295 THR A CA 1
ATOM 2303 C C . THR A 1 295 ? -9.078 7.520 -2.310 1.00 35.56 295 THR A C 1
ATOM 2305 O O . THR A 1 295 ? -10.103 7.144 -2.875 1.00 35.56 295 THR A O 1
ATOM 2308 N N . ALA A 1 296 ? -8.835 7.228 -1.030 1.00 32.75 296 ALA A N 1
ATOM 2309 C CA . ALA A 1 296 ? -9.924 6.977 -0.075 1.00 32.75 296 ALA A CA 1
ATOM 2310 C C . ALA A 1 296 ? -10.967 8.136 -0.052 1.00 32.75 296 ALA A C 1
ATOM 2312 O O . ALA A 1 296 ? -12.020 8.024 0.563 1.00 32.75 296 ALA A O 1
ATOM 2313 N N . CYS A 1 297 ? -10.707 9.232 -0.782 1.00 29.92 297 CYS A N 1
ATOM 2314 C CA . CYS A 1 297 ? -11.548 10.411 -0.962 1.00 29.92 297 CYS A CA 1
ATOM 2315 C C . CYS A 1 297 ? -12.178 10.554 -2.366 1.00 29.92 297 CYS A C 1
ATOM 2317 O O . CYS A 1 297 ? -12.296 11.672 -2.860 1.00 29.92 297 CYS A O 1
ATOM 2319 N N . ALA A 1 298 ? -12.678 9.489 -3.003 1.00 27.20 298 ALA A N 1
ATOM 2320 C CA . ALA A 1 298 ? -13.649 9.693 -4.096 1.00 27.20 298 ALA A CA 1
ATOM 2321 C C . ALA A 1 298 ? -14.974 10.338 -3.606 1.00 27.20 298 ALA A C 1
ATOM 2323 O O . ALA A 1 298 ? -15.826 10.676 -4.420 1.00 27.20 298 ALA A O 1
ATOM 2324 N N . ILE A 1 299 ? -15.137 10.540 -2.290 1.00 26.06 299 ILE A N 1
ATOM 2325 C CA . ILE A 1 299 ? -16.309 11.182 -1.679 1.00 26.06 299 ILE A CA 1
ATOM 2326 C C . ILE A 1 299 ? -16.029 12.619 -1.186 1.00 26.06 299 ILE A C 1
ATOM 2328 O O . ILE A 1 299 ? -16.974 13.386 -1.066 1.00 26.06 299 ILE A O 1
ATOM 2332 N N . LEU A 1 300 ? -14.774 13.051 -0.972 1.00 22.88 300 LEU A N 1
ATOM 2333 C CA . LEU A 1 300 ? -14.512 14.309 -0.239 1.00 22.88 300 LEU A CA 1
ATOM 2334 C C . LEU A 1 300 ? -13.953 15.498 -1.042 1.00 22.88 300 LEU A C 1
ATOM 2336 O O . LEU A 1 300 ? -13.800 16.574 -0.478 1.00 22.88 300 LEU A O 1
ATOM 2340 N N . CYS A 1 301 ? -13.692 15.370 -2.347 1.00 21.55 301 CYS A N 1
ATOM 2341 C CA . CYS A 1 301 ? -13.216 16.506 -3.163 1.00 21.55 301 CYS A CA 1
ATOM 2342 C C . CYS A 1 301 ? -14.311 17.215 -3.985 1.00 21.55 301 CYS A C 1
ATOM 2344 O O . CYS A 1 301 ? -13.985 18.063 -4.812 1.00 21.55 301 CYS A O 1
ATOM 2346 N N . VAL A 1 302 ? -15.596 16.901 -3.769 1.00 23.03 302 VAL A N 1
ATOM 2347 C CA . VAL A 1 302 ? -16.730 17.611 -4.407 1.00 23.03 302 VAL A CA 1
ATOM 2348 C C . VAL A 1 302 ? -17.390 18.625 -3.459 1.00 23.03 302 VAL A C 1
ATOM 2350 O O . VAL A 1 302 ? -18.286 19.360 -3.864 1.00 23.03 302 VAL A O 1
ATOM 2353 N N . GLU A 1 303 ? -16.915 18.762 -2.218 1.00 22.64 303 GLU A N 1
ATOM 2354 C CA . GLU A 1 303 ? -17.281 19.917 -1.395 1.00 22.64 303 GLU A CA 1
ATOM 2355 C C . GLU A 1 303 ? -16.454 21.127 -1.829 1.00 22.64 303 GLU A C 1
ATOM 2357 O O . GLU A 1 303 ? -15.331 21.364 -1.381 1.00 22.64 303 GLU A O 1
ATOM 2362 N N . GLY A 1 304 ? -17.025 21.881 -2.770 1.00 22.36 304 GLY A N 1
ATOM 2363 C CA . GLY A 1 304 ? -16.556 23.207 -3.128 1.00 22.36 304 GLY A CA 1
ATOM 2364 C C . GLY A 1 304 ? -16.502 24.077 -1.879 1.00 22.36 304 GLY A C 1
ATOM 2365 O O . GLY A 1 304 ? -17.533 24.526 -1.378 1.00 22.36 304 GLY A O 1
ATOM 2366 N N . LYS A 1 305 ? -15.288 24.333 -1.387 1.00 22.05 305 LYS A N 1
ATOM 2367 C CA . LYS A 1 305 ? -15.048 25.477 -0.514 1.00 22.05 305 LYS A CA 1
ATOM 2368 C C . LYS A 1 305 ? -15.319 26.729 -1.345 1.00 22.05 305 LYS A C 1
ATOM 2370 O O . LYS A 1 305 ? -14.561 27.037 -2.263 1.00 22.05 305 LYS A O 1
ATOM 2375 N N . LYS A 1 306 ? -16.461 27.356 -1.068 1.00 28.47 306 LYS A N 1
ATOM 2376 C CA . LYS A 1 306 ? -16.699 28.766 -1.378 1.00 28.47 306 LYS A CA 1
ATOM 2377 C C . LYS A 1 306 ? -15.752 29.636 -0.562 1.00 28.47 306 LYS A C 1
ATOM 2379 O O . LYS A 1 306 ? -15.420 29.216 0.571 1.00 28.47 306 LYS A O 1
#

Organism: Bemisia tabaci (NCBI:txid7038)

Radius of gyration: 27.61 Å; chains: 1; bounding box: 93×68×81 Å